Protein AF-0000000087668035 (afdb_homodimer)

pLDDT: mean 94.09, std 6.48, range [65.38, 98.88]

Radius of gyration: 18.72 Å; Cα contacts (8 Å, |Δi|>4): 438; chains: 2; bounding box: 42×54×42 Å

InterPro domains:
  IPR002716 PIN domain [PF01850] (3-127)
  IPR022907 VapC family [MF_00265] (3-134)
  IPR029060 PIN-like domain superfamily [SSF88723] (3-133)
  IPR044153 VapC3-like, PIN domain [cd09873] (4-133)
  IPR051619 Type II TA system ribonuclease PINc/VapC [PTHR35901] (1-133)

Foldseek 3Di:
DAEAEALQLLVLVLDPVRDDPQSVVVQVVQQPPNYEYEPCRLVVNLVVLVVCCVVVVDHPVSSVVSVVVVVSGRYDYDPCLVVCLVPQLVVLCVVLVHPSNLSSSLSVQVVVVAAYEDPDPSSCVSNVVVVHHYTD/DAEAEALQLLVLVLDPVRDDPQSVVVQVVQQPPNYEYEPCRLVVNLVVLVVCCVVVVDHPVSSVVSVVVVVSGRYDYDPCLVVCLVPQLVVLCVVLVHPSNLSSSLSVQVVVVAAYEDPDPSSCVSNVVVVHHYTD

Solvent-accessible surface area (backbone atoms only — not comparable to full-atom values): 14108 Å² total; per-residue (Å²): 128,50,32,23,53,38,53,61,45,60,47,21,72,63,34,84,88,53,56,42,73,61,53,50,51,50,52,53,47,25,68,72,58,22,29,37,29,44,45,56,42,41,38,51,46,38,32,54,45,50,50,36,35,76,72,64,76,43,50,73,69,52,45,53,52,40,51,51,58,58,66,69,46,52,66,44,68,37,84,53,45,43,81,31,18,76,47,66,18,36,52,47,5,63,77,57,72,43,53,32,72,59,18,41,52,50,47,49,13,57,73,71,70,27,34,36,31,39,68,47,65,68,59,48,53,41,30,53,75,73,70,32,52,68,40,102,131,47,34,24,52,41,53,61,45,60,49,21,71,62,34,83,90,53,54,43,72,62,53,49,51,50,51,53,47,25,68,72,60,23,29,37,29,44,44,56,43,42,38,50,47,36,35,53,45,49,49,35,34,77,70,64,77,42,49,73,70,52,45,53,53,41,51,50,56,57,66,69,46,53,64,45,70,36,84,53,45,42,80,31,18,75,46,64,19,36,52,46,7,64,77,56,74,45,53,32,70,60,19,40,50,51,47,50,13,57,75,71,69,29,34,34,30,38,67,48,67,70,59,48,53,41,30,54,74,73,69,31,53,69,40,106

Nearest PDB structures (foldseek):
  2fe1-assembly1_A-2  TM=8.148E-01  e=1.865E-08  Pyrobaculum aerophilum str. IM2
  5wz4-assembly1_B  TM=7.514E-01  e=2.240E-03  Mycobacterium tuberculosis H37Rv
  1y82-assembly2_D  TM=6.063E-01  e=8.205E-04  Pyrococcus furiosus
  1v96-assembly1_A  TM=5.923E-01  e=3.812E-03  Pyrococcus horikoshii
  6nkl-assembly1_A  TM=6.596E-01  e=1.878E-02  Haemophilus influenzae

Structure (mmCIF, N/CA/C/O backbone):
data_AF-0000000087668035-model_v1
#
loop_
_entity.id
_entity.type
_entity.pdbx_description
1 polymer 'Ribonuclease VapC'
#
loop_
_atom_site.group_PDB
_atom_site.id
_atom_site.type_symbol
_atom_site.label_atom_id
_atom_site.label_alt_id
_atom_site.label_comp_id
_atom_site.label_asym_id
_atom_site.label_entity_id
_atom_site.label_seq_id
_atom_site.pdbx_PDB_ins_code
_atom_site.Cartn_x
_atom_site.Cartn_y
_atom_site.Cartn_z
_atom_site.occupancy
_atom_site.B_iso_or_equiv
_atom_site.auth_seq_id
_atom_site.auth_comp_id
_atom_site.auth_asym_id
_atom_site.auth_atom_id
_atom_site.pdbx_PDB_model_num
ATOM 1 N N . MET A 1 1 ? 7.297 25.312 -3.799 1 65.38 1 MET A N 1
ATOM 2 C CA . MET A 1 1 ? 7.871 23.984 -4 1 65.38 1 MET A CA 1
ATOM 3 C C . MET A 1 1 ? 7 22.906 -3.357 1 65.38 1 MET A C 1
ATOM 5 O O . MET A 1 1 ? 6.336 23.156 -2.352 1 65.38 1 MET A O 1
ATOM 9 N N . SER A 1 2 ? 6.59 21.781 -4.074 1 89.81 2 SER A N 1
ATOM 10 C CA . SER A 1 2 ? 5.73 20.703 -3.59 1 89.81 2 SER A CA 1
ATOM 11 C C . SER A 1 2 ? 6.512 19.719 -2.729 1 89.81 2 SER A C 1
ATOM 13 O O . SER A 1 2 ? 7.742 19.688 -2.764 1 89.81 2 SER A O 1
ATOM 15 N N . VAL A 1 3 ? 5.949 19.266 -1.7 1 97.12 3 VAL A N 1
ATOM 16 C CA . VAL A 1 3 ? 6.508 18.312 -0.742 1 97.12 3 VAL A CA 1
ATOM 17 C C . VAL A 1 3 ? 5.844 16.953 -0.916 1 97.12 3 VAL A C 1
ATOM 19 O O . VAL A 1 3 ? 4.73 16.859 -1.436 1 97.12 3 VAL A O 1
ATOM 22 N N . VAL A 1 4 ? 6.613 15.93 -0.584 1 98.44 4 VAL A N 1
ATOM 23 C CA . VAL A 1 4 ? 5.988 14.633 -0.35 1 98.44 4 VAL A CA 1
ATOM 24 C C . VAL A 1 4 ? 5.625 14.492 1.127 1 98.44 4 VAL A C 1
ATOM 26 O O . VAL A 1 4 ? 6.445 14.773 2.004 1 98.44 4 VAL A O 1
ATOM 29 N N . ILE A 1 5 ? 4.422 14.156 1.421 1 97.25 5 ILE A N 1
ATOM 30 C CA . ILE A 1 5 ? 4.031 13.984 2.816 1 97.25 5 ILE A CA 1
ATOM 31 C C . ILE A 1 5 ? 3.74 12.508 3.094 1 97.25 5 ILE A C 1
ATOM 33 O O . ILE A 1 5 ? 3.164 11.812 2.252 1 97.25 5 ILE A O 1
ATOM 37 N N . ASP A 1 6 ? 4.16 12.031 4.188 1 97.38 6 ASP A N 1
ATOM 38 C CA . ASP A 1 6 ? 3.822 10.656 4.547 1 97.38 6 ASP A CA 1
ATOM 39 C C . ASP A 1 6 ? 2.619 10.609 5.484 1 97.38 6 ASP A C 1
ATOM 41 O O . ASP A 1 6 ? 2.092 11.656 5.875 1 97.38 6 ASP A O 1
ATOM 45 N N . ALA A 1 7 ? 2.172 9.438 5.809 1 95.12 7 ALA A N 1
ATOM 46 C CA . ALA A 1 7 ? 0.956 9.234 6.594 1 95.12 7 ALA A CA 1
ATOM 47 C C . ALA A 1 7 ? 1.11 9.797 8 1 95.12 7 ALA A C 1
ATOM 49 O O . ALA A 1 7 ? 0.146 10.297 8.586 1 95.12 7 ALA A O 1
ATOM 50 N N . SER A 1 8 ? 2.35 9.781 8.562 1 93.38 8 SER A N 1
ATOM 51 C CA . SER A 1 8 ? 2.566 10.219 9.938 1 93.38 8 SER A CA 1
ATOM 52 C C . SER A 1 8 ? 2.281 11.703 10.086 1 93.38 8 SER A C 1
ATOM 54 O O . SER A 1 8 ? 1.761 12.141 11.117 1 93.38 8 SER A O 1
ATOM 56 N N . VAL A 1 9 ? 2.613 12.469 9.062 1 93.44 9 VAL A N 1
ATOM 57 C CA . VAL A 1 9 ? 2.379 13.906 9.102 1 93.44 9 VAL A CA 1
ATOM 58 C C . VAL A 1 9 ? 0.888 14.195 8.938 1 93.44 9 VAL A C 1
ATOM 60 O O . VAL A 1 9 ? 0.317 14.992 9.68 1 93.44 9 VAL A O 1
ATOM 63 N N . ALA A 1 10 ? 0.231 13.586 7.98 1 92.25 10 ALA A N 1
ATOM 64 C CA . ALA A 1 10 ? -1.198 13.781 7.754 1 92.25 10 ALA A CA 1
ATOM 65 C C . ALA A 1 10 ? -2.008 13.383 8.984 1 92.25 10 ALA A C 1
ATOM 67 O O . ALA A 1 10 ? -2.959 14.07 9.359 1 92.25 10 ALA A O 1
ATOM 68 N N . LEU A 1 11 ? -1.634 12.305 9.633 1 90.5 11 LEU A N 1
ATOM 69 C CA . LEU A 1 11 ? -2.348 11.781 10.797 1 90.5 11 LEU A CA 1
ATOM 70 C C . LEU A 1 11 ? -2.152 12.68 12.008 1 90.5 11 LEU A C 1
ATOM 72 O O . LEU A 1 11 ? -3 12.719 12.898 1 90.5 11 LEU A O 1
ATOM 76 N N . ALA A 1 12 ? -1.033 13.352 12.078 1 86.81 12 ALA A N 1
ATOM 77 C CA . ALA A 1 12 ? -0.801 14.297 13.172 1 86.81 12 ALA A CA 1
ATOM 78 C C . ALA A 1 12 ? -1.848 15.406 13.164 1 86.81 12 ALA A C 1
ATOM 80 O O . ALA A 1 12 ? -2.207 15.93 14.227 1 86.81 12 ALA A O 1
ATOM 81 N N . TRP A 1 13 ? -2.334 15.742 12.008 1 80.75 13 TRP A N 1
ATOM 82 C CA . TRP A 1 13 ? -3.375 16.766 11.891 1 80.75 13 TRP A CA 1
ATOM 83 C C . TRP A 1 13 ? -4.723 16.219 12.359 1 80.75 13 TRP A C 1
ATOM 85 O O . TRP A 1 13 ? -5.625 16.984 12.695 1 80.75 13 TRP A O 1
ATOM 95 N N . CYS A 1 14 ? -4.855 14.875 12.32 1 75.88 14 CYS A N 1
ATOM 96 C CA . CYS A 1 14 ? -6.109 14.211 12.672 1 75.88 14 CYS A CA 1
ATOM 97 C C . CYS A 1 14 ? -6.223 14.023 14.18 1 75.88 14 CYS A C 1
ATOM 99 O O . CYS A 1 14 ? -7.32 13.828 14.703 1 75.88 14 CYS A O 1
ATOM 101 N N . PHE A 1 15 ? -5.094 14.109 14.852 1 73.5 15 PHE A N 1
ATOM 102 C CA . PHE A 1 15 ? -5.125 13.875 16.297 1 73.5 15 PHE A CA 1
ATOM 103 C C . PHE A 1 15 ? -4.688 15.117 17.047 1 73.5 15 PHE A C 1
ATOM 105 O O . PHE A 1 15 ? -3.605 15.656 16.812 1 73.5 15 PHE A O 1
ATOM 112 N N . ASP A 1 16 ? -5.562 15.664 17.781 1 65.94 16 ASP A N 1
ATOM 113 C CA . ASP A 1 16 ? -5.43 16.953 18.469 1 65.94 16 ASP A CA 1
ATOM 114 C C . ASP A 1 16 ? -4.098 17.047 19.203 1 65.94 16 ASP A C 1
ATOM 116 O O . ASP A 1 16 ? -3.467 18.109 19.219 1 65.94 16 ASP A O 1
ATOM 120 N N . ASP A 1 17 ? -3.68 16.031 19.703 1 71.56 17 ASP A N 1
ATOM 121 C CA . ASP A 1 17 ? -2.514 16.094 20.578 1 71.56 17 ASP A CA 1
ATOM 122 C C . ASP A 1 17 ? -1.224 15.867 19.797 1 71.56 17 ASP A C 1
ATOM 124 O O . ASP A 1 17 ? -0.129 15.922 20.359 1 71.56 17 ASP A O 1
ATOM 128 N N . GLU A 1 18 ? -1.431 15.828 18.484 1 74.12 18 GLU A N 1
ATOM 129 C CA . GLU A 1 18 ? -0.228 15.461 17.734 1 74.12 18 GLU A CA 1
ATOM 130 C C . GLU A 1 18 ? 0.198 16.562 16.781 1 74.12 18 GLU A C 1
ATOM 132 O O . GLU A 1 18 ? 1.308 16.547 16.25 1 74.12 18 GLU A O 1
ATOM 137 N N . ALA A 1 19 ? -0.633 17.641 16.672 1 76.56 19 ALA A N 1
ATOM 138 C CA . ALA A 1 19 ? -0.291 18.75 15.789 1 76.56 19 ALA A CA 1
ATOM 139 C C . ALA A 1 19 ? 0.748 19.672 16.438 1 76.56 19 ALA A C 1
ATOM 141 O O . ALA A 1 19 ? 0.706 19.922 17.641 1 76.56 19 ALA A O 1
ATOM 142 N N . THR A 1 20 ? 1.695 20 15.656 1 83.5 20 THR A N 1
ATOM 143 C CA . THR A 1 20 ? 2.732 20.953 16.047 1 83.5 20 THR A CA 1
ATOM 144 C C . THR A 1 20 ? 2.732 22.172 15.141 1 83.5 20 THR A C 1
ATOM 146 O O . THR A 1 20 ? 2.061 22.188 14.109 1 83.5 20 THR A O 1
ATOM 149 N N . GLU A 1 21 ? 3.48 23.094 15.602 1 86.56 21 GLU A N 1
ATOM 150 C CA . GLU A 1 21 ? 3.635 24.266 14.75 1 86.56 21 GLU A CA 1
ATOM 151 C C . GLU A 1 21 ? 4.234 23.906 13.398 1 86.56 21 GLU A C 1
ATOM 153 O O . GLU A 1 21 ? 3.838 24.453 12.367 1 86.56 21 GLU A O 1
ATOM 158 N N . GLU A 1 22 ? 5.098 23.016 13.438 1 87.38 22 GLU A N 1
ATOM 159 C CA . GLU A 1 22 ? 5.758 22.594 12.203 1 87.38 22 GLU A CA 1
ATOM 160 C C . GLU A 1 22 ? 4.777 21.891 11.266 1 87.38 22 GLU A C 1
ATOM 162 O O . GLU A 1 22 ? 4.742 22.188 10.07 1 87.38 22 GLU A O 1
ATOM 167 N N . THR A 1 23 ? 4.027 21 11.797 1 86.88 23 THR A N 1
ATOM 168 C CA . THR A 1 23 ? 3.059 20.297 10.961 1 86.88 23 THR A CA 1
ATOM 169 C C . THR A 1 23 ? 1.996 21.266 10.438 1 86.88 23 THR A C 1
ATOM 171 O O . THR A 1 23 ? 1.494 21.109 9.328 1 86.88 23 THR A O 1
ATOM 174 N N . ASP A 1 24 ? 1.69 22.266 11.242 1 86.75 24 ASP A N 1
ATOM 175 C CA . ASP A 1 24 ? 0.731 23.281 10.805 1 86.75 24 ASP A CA 1
ATOM 176 C C . ASP A 1 24 ? 1.277 24.094 9.633 1 86.75 24 ASP A C 1
ATOM 178 O O . ASP A 1 24 ? 0.542 24.406 8.695 1 86.75 24 ASP A O 1
ATOM 182 N N . GLU A 1 25 ? 2.486 24.375 9.734 1 89.62 25 GLU A N 1
ATOM 183 C CA . GLU A 1 25 ? 3.127 25.094 8.641 1 89.62 25 GLU A CA 1
ATOM 184 C C . GLU A 1 25 ? 3.111 24.281 7.352 1 89.62 25 GLU A C 1
ATOM 186 O O . GLU A 1 25 ? 2.896 24.828 6.266 1 89.62 25 GLU A O 1
ATOM 191 N N . ILE A 1 26 ? 3.344 23.031 7.488 1 90.88 26 ILE A N 1
ATOM 192 C CA . ILE A 1 26 ? 3.334 22.141 6.336 1 90.88 26 ILE A CA 1
ATOM 193 C C . ILE A 1 26 ? 1.941 22.125 5.707 1 90.88 26 ILE A C 1
ATOM 195 O O . ILE A 1 26 ? 1.805 22.188 4.484 1 90.88 26 ILE A O 1
ATOM 199 N N . ALA A 1 27 ? 0.959 22.109 6.562 1 89 27 ALA A N 1
ATOM 200 C CA . ALA A 1 27 ? -0.422 22.094 6.09 1 89 27 ALA A CA 1
ATOM 201 C C . ALA A 1 27 ? -0.735 23.359 5.277 1 89 27 ALA A C 1
ATOM 203 O O . ALA A 1 27 ? -1.395 23.281 4.238 1 89 27 ALA A O 1
ATOM 204 N N . LEU A 1 28 ? -0.228 24.422 5.762 1 89.69 28 LEU A N 1
ATOM 205 C CA . LEU A 1 28 ? -0.447 25.688 5.066 1 89.69 28 LEU A CA 1
ATOM 206 C C . LEU A 1 28 ? 0.261 25.688 3.717 1 89.69 28 LEU A C 1
ATOM 208 O O . LEU A 1 28 ? -0.287 26.188 2.729 1 89.69 28 LEU A O 1
ATOM 212 N N . GLU A 1 29 ? 1.39 25.188 3.699 1 92.38 29 GLU A N 1
ATOM 213 C CA . GLU A 1 29 ? 2.143 25.094 2.453 1 92.38 29 GLU A CA 1
ATOM 214 C C . GLU A 1 29 ? 1.437 24.203 1.438 1 92.38 29 GLU A C 1
ATOM 216 O O . GLU A 1 29 ? 1.369 24.531 0.252 1 92.38 29 GLU A O 1
ATOM 221 N N . ILE A 1 30 ? 0.971 23.125 1.902 1 93.06 30 ILE A N 1
ATOM 222 C CA . ILE A 1 30 ? 0.271 22.188 1.036 1 93.06 30 ILE A CA 1
ATOM 223 C C . ILE A 1 30 ? -0.982 22.844 0.463 1 93.06 30 ILE A C 1
ATOM 225 O O . ILE A 1 30 ? -1.308 22.656 -0.712 1 93.06 30 ILE A O 1
ATOM 229 N N . ALA A 1 31 ? -1.637 23.594 1.327 1 90.75 31 ALA A N 1
ATOM 230 C CA . ALA A 1 31 ? -2.854 24.281 0.891 1 90.75 31 ALA A CA 1
ATOM 231 C C . ALA A 1 31 ? -2.566 25.219 -0.273 1 90.75 31 ALA A C 1
ATOM 233 O O . ALA A 1 31 ? -3.404 25.391 -1.161 1 90.75 31 ALA A O 1
ATOM 234 N N . ARG A 1 32 ? -1.388 25.688 -0.298 1 91.94 32 ARG A N 1
ATOM 235 C CA . ARG A 1 32 ? -1.027 26.688 -1.296 1 91.94 32 ARG A CA 1
ATOM 236 C C . ARG A 1 32 ? -0.416 26.047 -2.531 1 91.94 32 ARG A C 1
ATOM 238 O O . ARG A 1 32 ? -0.717 26.438 -3.66 1 91.94 32 ARG A O 1
ATOM 245 N N . ALA A 1 33 ? 0.421 25.078 -2.322 1 94.81 33 ALA A N 1
ATOM 246 C CA . ALA A 1 33 ? 1.266 24.609 -3.42 1 94.81 33 ALA A CA 1
ATOM 247 C C . ALA A 1 33 ? 0.972 23.156 -3.758 1 94.81 33 ALA A C 1
ATOM 249 O O . ALA A 1 33 ? 1.455 22.625 -4.766 1 94.81 33 ALA A O 1
ATOM 250 N N . GLY A 1 34 ? 0.189 22.453 -2.951 1 95.81 34 GLY A N 1
ATOM 251 C CA . GLY A 1 34 ? -0.06 21.031 -3.141 1 95.81 34 GLY A CA 1
ATOM 252 C C . GLY A 1 34 ? 1.04 20.156 -2.576 1 95.81 34 GLY A C 1
ATOM 253 O O . GLY A 1 34 ? 2 20.656 -1.985 1 95.81 34 GLY A O 1
ATOM 254 N N . ALA A 1 35 ? 0.84 18.922 -2.627 1 97.5 35 ALA A N 1
ATOM 255 C CA . ALA A 1 35 ? 1.824 17.922 -2.199 1 97.5 35 ALA A CA 1
ATOM 256 C C . ALA A 1 35 ? 1.686 16.625 -2.998 1 97.5 35 ALA A C 1
ATOM 258 O O . ALA A 1 35 ? 0.675 16.422 -3.672 1 97.5 35 ALA A O 1
ATOM 259 N N . PHE A 1 36 ? 2.729 15.844 -2.963 1 98.12 36 PHE A N 1
ATOM 260 C CA . PHE A 1 36 ? 2.723 14.531 -3.6 1 98.12 36 PHE A CA 1
ATOM 261 C C . PHE A 1 36 ? 2.605 13.422 -2.559 1 98.12 36 PHE A C 1
ATOM 263 O O . PHE A 1 36 ? 3.137 13.547 -1.453 1 98.12 36 PHE A O 1
ATOM 270 N N . VAL A 1 37 ? 1.952 12.414 -2.924 1 98.06 37 VAL A N 1
ATOM 271 C CA . VAL A 1 37 ? 1.913 11.203 -2.113 1 98.06 37 VAL A CA 1
ATOM 272 C C . VAL A 1 37 ? 1.978 9.977 -3.02 1 98.06 37 VAL A C 1
ATOM 274 O O . VAL A 1 37 ? 1.462 9.992 -4.141 1 98.06 37 VAL A O 1
ATOM 277 N N . PRO A 1 38 ? 2.678 8.906 -2.584 1 97.81 38 PRO A N 1
ATOM 278 C CA . PRO A 1 38 ? 2.539 7.656 -3.328 1 97.81 38 PRO A CA 1
ATOM 279 C C . PRO A 1 38 ? 1.136 7.062 -3.227 1 97.81 38 PRO A C 1
ATOM 281 O O . PRO A 1 38 ? 0.325 7.52 -2.418 1 97.81 38 PRO A O 1
ATOM 284 N N . SER A 1 39 ? 0.873 6.07 -4.062 1 95.88 39 SER A N 1
ATOM 285 C CA . SER A 1 39 ? -0.469 5.512 -4.188 1 95.88 39 SER A CA 1
ATOM 286 C C . SER A 1 39 ? -0.881 4.777 -2.916 1 95.88 39 SER A C 1
ATOM 288 O O . SER A 1 39 ? -2.068 4.535 -2.688 1 95.88 39 SER A O 1
ATOM 290 N N . LEU A 1 40 ? 0.047 4.441 -2.08 1 97.31 40 LEU A N 1
ATOM 291 C CA . LEU A 1 40 ? -0.274 3.666 -0.888 1 97.31 40 LEU A CA 1
ATOM 292 C C . LEU A 1 40 ? -0.77 4.574 0.234 1 97.31 40 LEU A C 1
ATOM 294 O O . LEU A 1 40 ? -1.338 4.098 1.219 1 97.31 40 LEU A O 1
ATOM 298 N N . PHE A 1 41 ? -0.627 5.879 0.131 1 97.62 41 PHE A N 1
ATOM 299 C CA . PHE A 1 41 ? -0.867 6.863 1.181 1 97.62 41 PHE A CA 1
ATOM 300 C C . PHE A 1 41 ? -2.283 6.734 1.729 1 97.62 41 PHE A C 1
ATOM 302 O O . PHE A 1 41 ? -2.477 6.59 2.938 1 97.62 41 PHE A O 1
ATOM 309 N N . HIS A 1 42 ? -3.24 6.715 0.852 1 97.31 42 HIS A N 1
ATOM 310 C CA . HIS A 1 42 ? -4.629 6.734 1.292 1 97.31 42 HIS A CA 1
ATOM 311 C C . HIS A 1 42 ? -5.012 5.418 1.966 1 97.31 42 HIS A C 1
ATOM 313 O O . HIS A 1 42 ? -5.828 5.402 2.887 1 97.31 42 HIS A O 1
ATOM 319 N N . LEU A 1 43 ? -4.402 4.312 1.552 1 98.19 43 LEU A N 1
ATOM 320 C CA . LEU A 1 43 ? -4.605 3.047 2.248 1 98.19 43 LEU A CA 1
ATOM 321 C C . LEU A 1 43 ? -4.031 3.105 3.66 1 98.19 43 LEU A C 1
ATOM 323 O O . LEU A 1 43 ? -4.668 2.648 4.613 1 98.19 43 LEU A O 1
ATOM 327 N N . GLU A 1 44 ? -2.871 3.684 3.783 1 97.94 44 GLU A N 1
ATOM 328 C CA . GLU A 1 44 ? -2.205 3.785 5.078 1 97.94 44 GLU A CA 1
ATOM 329 C C . GLU A 1 44 ? -3.023 4.621 6.059 1 97.94 44 GLU A C 1
ATOM 331 O O . GLU A 1 44 ? -3.236 4.219 7.203 1 97.94 44 GLU A O 1
ATOM 336 N N . ILE A 1 45 ? -3.473 5.773 5.605 1 96.81 45 ILE A N 1
ATOM 337 C CA . ILE A 1 45 ? -4.254 6.668 6.449 1 96.81 45 ILE A CA 1
ATOM 338 C C . ILE A 1 45 ? -5.547 5.98 6.879 1 96.81 45 ILE A C 1
ATOM 340 O O . ILE A 1 45 ? -5.914 6.016 8.055 1 96.81 45 ILE A O 1
ATOM 344 N N . SER A 1 46 ? -6.195 5.332 5.918 1 97.81 46 SER A N 1
ATOM 345 C CA . SER A 1 46 ? -7.441 4.625 6.207 1 97.81 46 SER A CA 1
ATOM 346 C C . SER A 1 46 ? -7.223 3.504 7.215 1 97.81 46 SER A C 1
ATOM 348 O O . SER A 1 46 ? -8.023 3.326 8.141 1 97.81 46 SER A O 1
ATOM 350 N N . ASN A 1 47 ? -6.141 2.797 7.066 1 98.06 47 ASN A N 1
ATOM 351 C CA . ASN A 1 47 ? -5.871 1.665 7.949 1 98.06 47 ASN A CA 1
ATOM 352 C C . ASN A 1 47 ? -5.586 2.123 9.375 1 98.06 47 ASN A C 1
ATOM 354 O O . ASN A 1 47 ? -6.066 1.514 10.336 1 98.06 47 ASN A O 1
ATOM 358 N N . VAL A 1 48 ? -4.801 3.146 9.539 1 96.81 48 VAL A N 1
ATOM 359 C CA . VAL A 1 48 ? -4.453 3.654 10.867 1 96.81 48 VAL A CA 1
ATOM 360 C C . VAL A 1 48 ? -5.711 4.148 11.578 1 96.81 48 VAL A C 1
ATOM 362 O O . VAL A 1 48 ? -5.918 3.855 12.758 1 96.81 48 VAL A O 1
ATOM 365 N N . LEU A 1 49 ? -6.527 4.867 10.859 1 96.25 49 LEU A N 1
ATOM 366 C CA . LEU A 1 49 ? -7.746 5.402 11.453 1 96.25 49 LEU A CA 1
ATOM 367 C C . LEU A 1 49 ? -8.711 4.281 11.812 1 96.25 49 LEU A C 1
ATOM 369 O O . LEU A 1 49 ? -9.336 4.312 12.875 1 96.25 49 LEU A O 1
ATOM 373 N N . LEU A 1 50 ? -8.82 3.264 10.938 1 97.75 50 LEU A N 1
ATOM 374 C CA . LEU A 1 50 ? -9.68 2.119 11.227 1 97.75 50 LEU A CA 1
ATOM 375 C C . LEU A 1 50 ? -9.195 1.374 12.469 1 97.75 50 LEU A C 1
ATOM 377 O O . LEU A 1 50 ? -10 0.961 13.305 1 97.75 50 LEU A O 1
ATOM 381 N N . GLN A 1 51 ? -7.883 1.239 12.586 1 97 51 GLN A N 1
ATOM 382 C CA . GLN A 1 51 ? -7.324 0.563 13.75 1 97 51 GLN A CA 1
ATOM 383 C C . GLN A 1 51 ? -7.605 1.351 15.031 1 97 51 GLN A C 1
ATOM 385 O 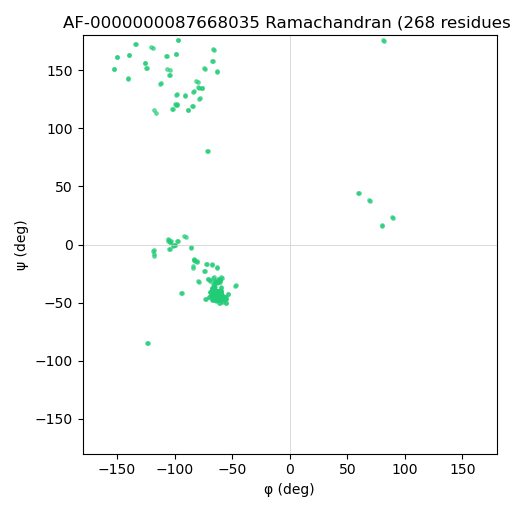O . GLN A 1 51 ? -7.887 0.764 16.078 1 97 51 GLN A O 1
ATOM 390 N N . ALA A 1 52 ? -7.453 2.623 14.961 1 94.31 52 ALA A N 1
ATOM 391 C CA . ALA A 1 52 ? -7.762 3.473 16.109 1 94.31 52 ALA A CA 1
ATOM 392 C C . ALA A 1 52 ? -9.219 3.322 16.516 1 94.31 52 ALA A C 1
ATOM 394 O O . ALA A 1 52 ? -9.531 3.275 17.719 1 94.31 52 ALA A O 1
ATOM 395 N N . GLU A 1 53 ? -10.078 3.242 15.508 1 96.38 53 GLU A N 1
ATOM 396 C CA . GLU A 1 53 ? -11.492 3.018 15.773 1 96.38 53 GLU A CA 1
ATOM 397 C C . GLU A 1 53 ? -11.719 1.675 16.453 1 96.38 53 GLU A C 1
ATOM 399 O O . GLU A 1 53 ? -12.438 1.596 17.469 1 96.38 53 GLU A O 1
ATOM 404 N N . ARG A 1 54 ? -11.086 0.612 16 1 97.19 54 ARG A N 1
ATOM 405 C CA . ARG A 1 54 ? -11.234 -0.735 16.531 1 97.19 54 ARG A CA 1
ATOM 406 C C . ARG A 1 54 ? -10.75 -0.803 17.984 1 97.19 54 ARG A C 1
ATOM 408 O O . ARG A 1 54 ? -11.289 -1.563 18.781 1 97.19 54 ARG A O 1
ATOM 415 N N . ARG A 1 55 ? -9.766 0.007 18.266 1 95.88 55 ARG A N 1
ATOM 416 C CA . ARG A 1 55 ? -9.188 0.016 19.594 1 95.88 55 ARG A CA 1
ATOM 417 C C . ARG A 1 55 ? -9.969 0.938 20.531 1 95.88 55 ARG A C 1
ATOM 419 O O . ARG A 1 55 ? -9.609 1.096 21.703 1 95.88 55 ARG A O 1
ATOM 426 N N . GLY A 1 56 ? -10.93 1.57 20.016 1 93.88 56 GLY A N 1
ATOM 427 C CA . GLY A 1 56 ? -11.789 2.426 20.812 1 93.88 56 GLY A CA 1
ATOM 428 C C . GLY A 1 56 ? -11.188 3.791 21.094 1 93.88 56 GLY A C 1
ATOM 429 O O . GLY A 1 56 ? -11.656 4.52 21.969 1 93.88 56 GLY A O 1
ATOM 430 N N . ARG A 1 57 ? -10.18 4.172 20.359 1 91.25 57 ARG A N 1
ATOM 431 C CA . ARG A 1 57 ? -9.516 5.457 20.562 1 91.25 57 ARG A CA 1
ATOM 432 C C . ARG A 1 57 ? -10.32 6.59 19.922 1 91.25 57 ARG A C 1
ATOM 434 O O . ARG A 1 57 ? -10.25 7.73 20.375 1 91.25 57 ARG A O 1
ATOM 441 N N . ILE A 1 58 ? -11.008 6.262 18.828 1 91.94 58 ILE A N 1
ATOM 442 C CA . ILE A 1 58 ? -11.852 7.23 18.141 1 91.94 58 ILE A CA 1
ATOM 443 C C . ILE A 1 58 ? -13.148 6.555 17.688 1 91.94 58 ILE A C 1
ATOM 445 O O . ILE A 1 58 ? -13.234 5.324 17.672 1 91.94 58 ILE A O 1
ATOM 449 N N . MET A 1 59 ? -14.07 7.391 17.391 1 93.88 59 MET A N 1
ATOM 450 C CA . MET A 1 59 ? -15.359 6.887 16.922 1 93.88 59 MET A CA 1
ATOM 451 C C . MET A 1 59 ? -15.438 6.945 15.398 1 93.88 59 MET A C 1
ATOM 453 O O . MET A 1 59 ? -14.648 7.633 14.75 1 93.88 59 MET A O 1
ATOM 457 N N . MET A 1 60 ? -16.438 6.191 14.867 1 92.62 60 MET A N 1
ATOM 458 C CA . MET A 1 60 ? -16.641 6.129 13.422 1 92.62 60 MET A CA 1
ATOM 459 C C . MET A 1 60 ? -16.781 7.527 12.828 1 92.62 60 MET A C 1
ATOM 461 O O . MET A 1 60 ? -16.25 7.809 11.758 1 92.62 60 MET A O 1
ATOM 465 N N . GLY A 1 61 ? -17.531 8.398 13.5 1 93.5 61 GLY A N 1
ATOM 466 C CA . GLY A 1 61 ? -17.703 9.766 13.047 1 93.5 61 GLY A CA 1
ATOM 467 C C . GLY A 1 61 ? -16.391 10.539 12.992 1 93.5 61 GLY A C 1
ATOM 468 O O . GLY A 1 61 ? -16.203 11.391 12.117 1 93.5 61 GLY A O 1
ATOM 469 N N . ASP A 1 62 ? -15.477 10.203 13.891 1 92 62 ASP A N 1
ATOM 470 C CA . ASP A 1 62 ? -14.156 10.82 13.906 1 92 62 ASP A CA 1
ATOM 471 C C . ASP A 1 62 ? -13.336 10.391 12.695 1 92 62 ASP A C 1
ATOM 473 O O . ASP A 1 62 ? -12.633 11.203 12.086 1 92 62 ASP A O 1
ATOM 477 N N . VAL A 1 63 ? -13.422 9.125 12.344 1 94.69 63 VAL A N 1
ATOM 478 C CA . VAL A 1 63 ? -12.719 8.609 11.172 1 94.69 63 VAL A CA 1
ATOM 479 C C . VAL A 1 63 ? -13.172 9.367 9.93 1 94.69 63 VAL A C 1
ATOM 481 O O . VAL A 1 63 ? -12.336 9.875 9.172 1 94.69 63 VAL A O 1
ATOM 484 N N . THR A 1 64 ? -14.461 9.5 9.75 1 93.69 64 THR A N 1
ATOM 485 C CA . THR A 1 64 ? -15.039 10.18 8.594 1 93.69 64 THR A CA 1
ATOM 486 C C . THR A 1 64 ? -14.578 11.633 8.531 1 93.69 64 THR A C 1
ATOM 488 O O . THR A 1 64 ? -14.156 12.117 7.477 1 93.69 64 THR A O 1
ATOM 491 N N . ARG A 1 65 ? -14.656 12.305 9.633 1 91.94 65 ARG A N 1
ATOM 492 C CA . ARG A 1 65 ? -14.273 13.711 9.703 1 91.94 65 ARG A CA 1
ATOM 493 C C . ARG A 1 65 ? -12.797 13.898 9.367 1 91.94 65 ARG A C 1
ATOM 495 O O . ARG A 1 65 ? -12.438 14.805 8.617 1 91.94 65 ARG A O 1
ATOM 502 N N . ARG A 1 66 ? -11.992 13.07 9.859 1 92.06 66 ARG A N 1
ATOM 503 C CA . ARG A 1 66 ? -10.555 13.18 9.648 1 92.06 66 ARG A CA 1
ATOM 504 C C . ARG A 1 66 ? -10.195 12.898 8.188 1 92.06 66 ARG A C 1
ATOM 506 O O . ARG A 1 66 ? -9.352 13.594 7.609 1 92.06 66 ARG A O 1
ATOM 513 N N . LEU A 1 67 ? -10.836 11.922 7.641 1 94.31 67 LEU A N 1
ATOM 514 C CA . LEU A 1 67 ? -10.609 11.617 6.234 1 94.31 67 LEU A CA 1
ATOM 515 C C . LEU A 1 67 ? -11.102 12.75 5.34 1 94.31 67 LEU A C 1
ATOM 517 O O . LEU A 1 67 ? -10.5 13.031 4.301 1 94.31 67 LEU A O 1
ATOM 521 N N . GLU A 1 68 ? -12.141 13.383 5.746 1 91.94 68 GLU A N 1
ATOM 522 C CA . GLU A 1 68 ? -12.641 14.531 5.004 1 91.94 68 GLU A CA 1
ATOM 523 C C . GLU A 1 68 ? -11.633 15.68 5.023 1 91.94 68 GLU A C 1
ATOM 525 O O . GLU A 1 68 ? -11.453 16.375 4.02 1 91.94 68 GLU A O 1
ATOM 530 N N . LEU A 1 69 ? -11 15.914 6.137 1 87.75 69 LEU A N 1
ATOM 531 C CA . LEU A 1 69 ? -9.984 16.953 6.254 1 87.75 69 LEU A CA 1
ATOM 532 C C . LEU A 1 69 ? -8.797 16.672 5.348 1 87.75 69 LEU A C 1
ATOM 534 O O . LEU A 1 69 ? -8.32 17.547 4.637 1 87.75 69 LEU A O 1
ATOM 538 N N . ILE A 1 70 ? -8.391 15.453 5.359 1 90.38 70 ILE A N 1
ATOM 539 C CA . ILE A 1 70 ? -7.273 15.047 4.512 1 90.38 70 ILE A CA 1
ATOM 540 C C . ILE A 1 70 ? -7.676 15.156 3.043 1 90.38 70 ILE A C 1
ATOM 542 O O . ILE A 1 70 ? -6.871 15.562 2.201 1 90.38 70 ILE A O 1
ATOM 546 N N . GLY A 1 71 ? -8.883 14.805 2.717 1 90.25 71 GLY A N 1
ATOM 547 C CA . GLY A 1 71 ? -9.414 14.859 1.362 1 90.25 71 GLY A CA 1
ATOM 548 C C . GLY A 1 71 ? -9.477 16.266 0.805 1 90.25 71 GLY A C 1
ATOM 549 O O . GLY A 1 71 ? -9.562 16.453 -0.41 1 90.25 71 GLY A O 1
ATOM 550 N N . LYS A 1 72 ? -9.453 17.266 1.662 1 89.06 72 LYS A N 1
ATOM 551 C CA . LYS A 1 72 ? -9.508 18.672 1.233 1 89.06 72 LYS A CA 1
ATOM 552 C C . LYS A 1 72 ? -8.133 19.172 0.819 1 89.06 72 LYS A C 1
ATOM 554 O O . LYS A 1 72 ? -8.016 20.234 0.191 1 89.06 72 LYS A O 1
ATOM 559 N N . LEU A 1 73 ? -7.129 18.438 1.164 1 90.5 73 LEU A N 1
ATOM 560 C CA . LEU A 1 73 ? -5.777 18.828 0.775 1 90.5 73 LEU A CA 1
ATOM 561 C C . LEU A 1 73 ? -5.527 18.516 -0.697 1 90.5 73 LEU A C 1
ATOM 563 O O . LEU A 1 73 ? -5.957 17.484 -1.202 1 90.5 73 LEU A O 1
ATOM 567 N N . PRO A 1 74 ? -4.938 19.484 -1.396 1 94.81 74 PRO A N 1
ATOM 568 C CA . PRO A 1 74 ? -4.582 19.219 -2.795 1 94.81 74 PRO A CA 1
ATOM 569 C C . PRO A 1 74 ? -3.412 18.25 -2.941 1 94.81 74 PRO A C 1
ATOM 571 O O . PRO A 1 74 ? -2.283 18.672 -3.199 1 94.81 74 PRO A O 1
ATOM 574 N N . LEU A 1 75 ? -3.697 17.016 -2.816 1 95.94 75 LEU A N 1
ATOM 575 C CA . LEU A 1 75 ? -2.689 15.961 -2.92 1 95.94 75 LEU A CA 1
ATOM 576 C C . LEU A 1 75 ? -2.688 15.344 -4.312 1 95.94 75 LEU A C 1
ATOM 578 O O . LEU A 1 75 ? -3.748 15.039 -4.863 1 95.94 75 LEU A O 1
ATOM 582 N N . GLU A 1 76 ? -1.568 15.273 -4.871 1 96.56 76 GLU A N 1
ATOM 583 C CA . GLU A 1 76 ? -1.387 14.555 -6.125 1 96.56 76 GLU A CA 1
ATOM 584 C C . GLU A 1 76 ? -0.832 13.156 -5.879 1 96.56 76 GLU A C 1
ATOM 586 O O . GLU A 1 76 ? 0.267 13 -5.34 1 96.56 76 GLU A O 1
ATOM 591 N N . VAL A 1 77 ? -1.54 12.133 -6.285 1 96.75 77 VAL A N 1
ATOM 592 C CA . VAL A 1 77 ? -1.143 10.742 -6.094 1 96.75 77 VAL A CA 1
ATOM 593 C C . VAL A 1 77 ? -0.187 10.32 -7.207 1 96.75 77 VAL A C 1
ATOM 595 O O . VAL A 1 77 ? -0.454 10.562 -8.391 1 96.75 77 VAL A O 1
ATOM 598 N N . ASP A 1 78 ? 0.898 9.711 -6.793 1 96.69 78 ASP A N 1
ATOM 599 C CA . ASP A 1 78 ? 1.874 9.195 -7.75 1 96.69 78 ASP A CA 1
ATOM 600 C C . ASP A 1 78 ? 1.398 7.883 -8.367 1 96.69 78 ASP A C 1
ATOM 602 O O . ASP A 1 78 ? 1.24 6.883 -7.668 1 96.69 78 ASP A O 1
ATOM 606 N N . HIS A 1 79 ? 1.36 7.805 -9.688 1 93.69 79 HIS A N 1
ATOM 607 C CA . HIS A 1 79 ? 0.841 6.625 -10.375 1 93.69 79 HIS A CA 1
ATOM 608 C C . HIS A 1 79 ? 1.971 5.699 -10.805 1 93.69 79 HIS A C 1
ATOM 610 O O . HIS A 1 79 ? 1.721 4.629 -11.367 1 93.69 79 HIS A O 1
ATOM 616 N N . GLN A 1 80 ? 3.137 6.082 -10.438 1 96.12 80 GLN A N 1
ATOM 617 C CA . GLN A 1 80 ? 4.273 5.254 -10.82 1 96.12 80 GLN A CA 1
ATOM 618 C C . GLN A 1 80 ? 4.723 4.367 -9.664 1 96.12 80 GLN A C 1
ATOM 620 O O . GLN A 1 80 ? 5.645 3.559 -9.812 1 96.12 80 GLN A O 1
ATOM 625 N N . THR A 1 81 ? 4.078 4.453 -8.508 1 96.62 81 THR A N 1
ATOM 626 C CA . THR A 1 81 ? 4.484 3.705 -7.32 1 96.62 81 THR A CA 1
ATOM 627 C C . THR A 1 81 ? 4.52 2.207 -7.609 1 96.62 81 THR A C 1
ATOM 629 O O . THR A 1 81 ? 5.508 1.535 -7.316 1 96.62 81 THR A O 1
ATOM 632 N N . ALA A 1 82 ? 3.48 1.714 -8.273 1 95.25 82 ALA A N 1
ATOM 633 C CA . ALA A 1 82 ? 3.385 0.282 -8.539 1 95.25 82 ALA A CA 1
ATOM 634 C C . ALA A 1 82 ? 4.5 -0.177 -9.477 1 95.25 82 ALA A C 1
ATOM 636 O O . ALA A 1 82 ? 5.156 -1.188 -9.219 1 95.25 82 ALA A O 1
ATOM 637 N N . SER A 1 83 ? 4.738 0.636 -10.539 1 94.75 83 SER A N 1
ATOM 638 C CA . SER A 1 83 ? 5.711 0.233 -11.547 1 94.75 83 SER A CA 1
ATOM 639 C C . SER A 1 83 ? 7.137 0.334 -11.016 1 94.75 83 SER A C 1
ATOM 641 O O . SER A 1 83 ? 8.039 -0.34 -11.516 1 94.75 83 SER A O 1
ATOM 643 N N . ARG A 1 84 ? 7.34 1.048 -9.938 1 97.62 84 ARG A N 1
ATOM 644 C CA . ARG A 1 84 ? 8.68 1.263 -9.406 1 97.62 84 ARG A CA 1
ATOM 645 C C . ARG A 1 84 ? 8.914 0.415 -8.164 1 97.62 84 ARG A C 1
ATOM 647 O O . ARG A 1 84 ? 10.031 0.374 -7.633 1 97.62 84 ARG A O 1
ATOM 654 N N . ALA A 1 85 ? 7.934 -0.291 -7.695 1 98.12 85 ALA A N 1
ATOM 655 C CA . ALA A 1 85 ? 7.938 -1.02 -6.43 1 98.12 85 ALA A CA 1
ATOM 656 C C . ALA A 1 85 ? 9 -2.117 -6.434 1 98.12 85 ALA A C 1
ATOM 658 O O . ALA A 1 85 ? 9.641 -2.369 -5.41 1 98.12 85 ALA A O 1
ATOM 659 N N . THR A 1 86 ? 9.266 -2.711 -7.605 1 97.19 86 THR A N 1
ATOM 660 C CA . THR A 1 86 ? 10.109 -3.896 -7.652 1 97.19 86 THR A CA 1
ATOM 661 C C . THR A 1 86 ? 11.523 -3.533 -8.109 1 97.19 86 THR A C 1
ATOM 663 O O . THR A 1 86 ? 12.375 -4.41 -8.273 1 97.19 86 THR A O 1
ATOM 666 N N . THR A 1 87 ? 11.789 -2.244 -8.422 1 97 87 THR A N 1
ATOM 667 C CA . THR A 1 87 ? 13.094 -1.804 -8.898 1 97 87 THR A CA 1
ATOM 668 C C . THR A 1 87 ? 13.664 -0.71 -8 1 97 87 THR A C 1
ATOM 670 O O . THR A 1 87 ? 14.266 -1.001 -6.969 1 97 87 THR A O 1
ATOM 673 N N . GLU A 1 88 ? 13.273 0.574 -8.25 1 98.5 88 GLU A N 1
ATOM 674 C CA . GLU A 1 88 ? 13.875 1.703 -7.543 1 98.5 88 GLU A CA 1
ATOM 675 C C . GLU A 1 88 ? 13.492 1.688 -6.066 1 98.5 88 GLU A C 1
ATOM 677 O O . GLU A 1 88 ? 14.344 1.921 -5.199 1 98.5 88 GLU A O 1
ATOM 682 N N . ILE A 1 89 ? 12.273 1.402 -5.805 1 98.81 89 ILE A N 1
ATOM 683 C CA . ILE A 1 89 ? 11.797 1.438 -4.426 1 98.81 89 ILE A CA 1
ATOM 684 C C . ILE A 1 89 ? 12.406 0.284 -3.637 1 98.81 89 ILE A C 1
ATOM 686 O O . ILE A 1 89 ? 12.875 0.472 -2.512 1 98.81 89 ILE A O 1
ATOM 690 N N . LEU A 1 90 ? 12.406 -0.875 -4.219 1 98.69 90 LEU A N 1
ATOM 691 C CA . LEU A 1 90 ? 13.023 -2.031 -3.578 1 98.69 90 LEU A CA 1
ATOM 692 C C . LEU A 1 90 ? 14.508 -1.783 -3.324 1 98.69 90 LEU A C 1
ATOM 694 O O . LEU A 1 90 ? 15.023 -2.092 -2.246 1 98.69 90 LEU A O 1
ATOM 698 N N . ALA A 1 91 ? 15.227 -1.253 -4.289 1 98.5 91 ALA A N 1
ATOM 699 C CA . ALA A 1 91 ? 16.656 -0.957 -4.145 1 98.5 91 ALA A CA 1
ATOM 700 C C . ALA A 1 91 ? 16.891 0.028 -3.006 1 98.5 91 ALA A C 1
ATOM 702 O O . ALA A 1 91 ? 17.812 -0.15 -2.211 1 98.5 91 ALA A O 1
ATOM 703 N N . LEU A 1 92 ? 16.078 1.012 -2.955 1 98.81 92 LEU A N 1
ATOM 704 C CA . LEU A 1 92 ? 16.203 2.02 -1.907 1 98.81 92 LEU A CA 1
ATOM 705 C C . LEU A 1 92 ? 15.883 1.422 -0.54 1 98.81 92 LEU A C 1
ATOM 707 O O . LEU A 1 92 ? 16.578 1.703 0.44 1 98.81 92 LEU A O 1
ATOM 711 N N . ALA A 1 93 ? 14.82 0.647 -0.462 1 98.81 93 ALA A N 1
ATOM 712 C CA . ALA A 1 93 ? 14.469 -0.033 0.783 1 98.81 93 ALA A CA 1
ATOM 713 C C . ALA A 1 93 ? 15.633 -0.886 1.285 1 98.81 93 ALA A C 1
ATOM 715 O O . ALA A 1 93 ? 15.953 -0.872 2.477 1 98.81 93 ALA A O 1
ATOM 716 N N . ARG A 1 94 ? 16.219 -1.643 0.397 1 98.31 94 ARG A N 1
ATOM 717 C CA . ARG A 1 94 ? 17.344 -2.504 0.721 1 98.31 94 ARG A CA 1
ATOM 718 C C . ARG A 1 94 ? 18.531 -1.688 1.228 1 98.31 94 ARG A C 1
ATOM 720 O O . ARG A 1 94 ? 19.062 -1.965 2.301 1 98.31 94 ARG A O 1
ATOM 727 N N . ALA A 1 95 ? 18.922 -0.662 0.517 1 98.38 95 ALA A N 1
ATOM 728 C CA . ALA 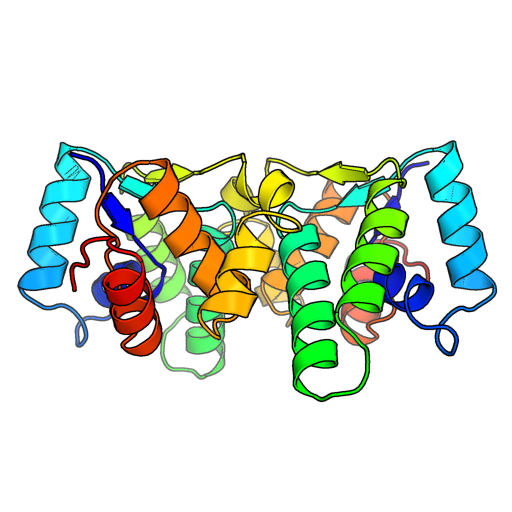A 1 95 ? 20.109 0.138 0.798 1 98.38 95 ALA A CA 1
ATOM 729 C C . ALA A 1 95 ? 19.969 0.886 2.121 1 98.38 95 ALA A C 1
ATOM 731 O O . ALA A 1 95 ? 20.922 1.006 2.881 1 98.38 95 ALA A O 1
ATOM 732 N N . GLU A 1 96 ? 18.766 1.334 2.402 1 98.69 96 GLU A N 1
ATOM 733 C CA . GLU A 1 96 ? 18.578 2.217 3.549 1 98.69 96 GLU A CA 1
ATOM 734 C C . GLU A 1 96 ? 17.938 1.47 4.719 1 98.69 96 GLU A C 1
ATOM 736 O O . GLU A 1 96 ? 17.562 2.082 5.719 1 98.69 96 GLU A O 1
ATOM 741 N N . LYS A 1 97 ? 17.734 0.217 4.586 1 98 97 LYS A N 1
ATOM 742 C CA . LYS A 1 97 ? 17.172 -0.631 5.637 1 98 97 LYS A CA 1
ATOM 743 C C . LYS A 1 97 ? 15.789 -0.151 6.055 1 98 97 LYS A C 1
ATOM 745 O O . LYS A 1 97 ? 15.508 -0.015 7.25 1 98 97 LYS A O 1
ATOM 750 N N . LEU A 1 98 ? 15.031 0.152 5.047 1 98.69 98 LEU A N 1
ATOM 751 C CA . LEU A 1 98 ? 13.641 0.555 5.23 1 98.69 98 LEU A CA 1
ATOM 752 C C . LEU A 1 98 ? 12.688 -0.555 4.793 1 98.69 98 LEU A C 1
ATOM 754 O O . LEU A 1 98 ? 13.102 -1.498 4.113 1 98.69 98 LEU A O 1
ATOM 758 N N . THR A 1 99 ? 11.414 -0.479 5.242 1 98.44 99 THR A N 1
ATOM 759 C CA . THR A 1 99 ? 10.383 -1.237 4.539 1 98.44 99 THR A CA 1
ATOM 760 C C . THR A 1 99 ? 10.164 -0.683 3.135 1 98.44 99 THR A C 1
ATOM 762 O O . THR A 1 99 ? 10.508 0.468 2.855 1 98.44 99 THR A O 1
ATOM 765 N N . VAL A 1 100 ? 9.641 -1.484 2.283 1 98.62 100 VAL A N 1
ATOM 766 C CA . VAL A 1 100 ? 9.32 -1.043 0.929 1 98.62 100 VAL A CA 1
ATOM 767 C C . VAL A 1 100 ? 8.289 0.078 0.98 1 98.62 100 VAL A C 1
ATOM 769 O O . VAL A 1 100 ? 8.328 1.008 0.171 1 98.62 100 VAL A O 1
ATOM 772 N N . TYR A 1 101 ? 7.418 0.105 1.98 1 98.5 101 TYR A N 1
ATOM 773 C CA . TYR A 1 101 ? 6.387 1.122 2.166 1 98.5 101 TYR A CA 1
ATOM 774 C C . TYR A 1 101 ? 7.012 2.475 2.486 1 98.5 101 TYR A C 1
ATOM 776 O O . TYR A 1 101 ? 6.684 3.482 1.855 1 98.5 101 TYR A O 1
ATOM 784 N N . ASP A 1 102 ? 7.941 2.445 3.414 1 98.62 102 ASP A N 1
ATOM 785 C CA . ASP A 1 102 ? 8.641 3.68 3.758 1 98.62 102 ASP A CA 1
ATOM 786 C C . ASP A 1 102 ? 9.492 4.176 2.588 1 98.62 102 ASP A C 1
ATOM 788 O O . ASP A 1 102 ? 9.539 5.375 2.316 1 98.62 102 ASP A O 1
ATOM 792 N N . ALA A 1 103 ? 10.086 3.258 1.901 1 98.88 103 ALA A N 1
ATOM 793 C CA . ALA A 1 103 ? 10.953 3.596 0.773 1 98.88 103 ALA A CA 1
ATOM 794 C C . ALA A 1 103 ? 10.148 4.219 -0.365 1 98.88 103 ALA A C 1
ATOM 796 O O . ALA A 1 103 ? 10.68 5.016 -1.145 1 98.88 103 ALA A O 1
ATOM 797 N N . ALA A 1 104 ? 8.883 3.883 -0.499 1 98.88 104 ALA A N 1
ATOM 798 C CA . ALA A 1 104 ? 8.031 4.473 -1.529 1 98.88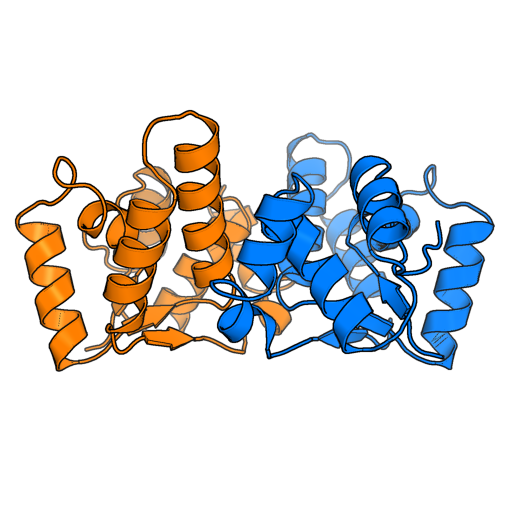 104 ALA A CA 1
ATOM 799 C C . ALA A 1 104 ? 7.949 5.988 -1.372 1 98.88 104 ALA A C 1
ATOM 801 O O . ALA A 1 104 ? 7.992 6.723 -2.361 1 98.88 104 ALA A O 1
ATOM 802 N N . TYR A 1 105 ? 7.824 6.453 -0.156 1 98.88 105 TYR A N 1
ATOM 803 C CA . TYR A 1 105 ? 7.789 7.891 0.099 1 98.88 105 TYR A CA 1
ATOM 804 C C . TYR A 1 105 ? 9.125 8.539 -0.248 1 98.88 105 TYR A C 1
ATOM 806 O O . TYR A 1 105 ? 9.164 9.594 -0.888 1 98.88 105 TYR A O 1
ATOM 814 N N . LEU A 1 106 ? 10.133 7.926 0.174 1 98.88 106 LEU A N 1
ATOM 815 C CA . LEU A 1 106 ? 11.477 8.453 -0.03 1 98.88 106 LEU A CA 1
ATOM 816 C C . LEU A 1 106 ? 11.82 8.5 -1.515 1 98.88 106 LEU A C 1
ATOM 818 O O . LEU A 1 106 ? 12.367 9.492 -2.002 1 98.88 106 LEU A O 1
ATOM 822 N N . GLU A 1 107 ? 11.57 7.414 -2.195 1 98.88 107 GLU A N 1
ATOM 823 C CA . GLU A 1 107 ? 11.82 7.359 -3.631 1 98.88 107 GLU A CA 1
ATOM 824 C C . GLU A 1 107 ? 11.078 8.477 -4.363 1 98.88 107 GLU A C 1
ATOM 826 O O . GLU A 1 107 ? 11.641 9.117 -5.254 1 98.88 107 GLU A O 1
ATOM 831 N N . LEU A 1 108 ? 9.828 8.695 -4.043 1 98.75 108 LEU A N 1
ATOM 832 C CA . LEU A 1 108 ? 9.023 9.734 -4.672 1 98.75 108 LEU A CA 1
ATOM 833 C C . LEU A 1 108 ? 9.633 11.117 -4.43 1 98.75 108 LEU A C 1
ATOM 835 O O . LEU A 1 108 ? 9.719 11.93 -5.352 1 98.75 108 LEU A O 1
ATOM 839 N N . ALA A 1 109 ? 10.016 11.375 -3.193 1 98.75 109 ALA A N 1
ATOM 840 C CA . ALA A 1 109 ? 10.625 12.656 -2.867 1 98.75 109 ALA A CA 1
ATOM 841 C C . ALA A 1 109 ? 11.906 12.875 -3.672 1 98.75 109 ALA A C 1
ATOM 843 O O . ALA A 1 109 ? 12.117 13.953 -4.23 1 98.75 109 ALA A O 1
ATOM 844 N N . ALA A 1 110 ? 12.711 11.852 -3.725 1 98.69 110 ALA A N 1
ATOM 845 C CA . ALA A 1 110 ? 13.953 11.93 -4.488 1 98.69 110 ALA A CA 1
ATOM 846 C C . ALA A 1 110 ? 13.672 12.18 -5.969 1 98.69 110 ALA A C 1
ATOM 848 O O . ALA A 1 110 ? 14.297 13.047 -6.586 1 98.69 110 ALA A O 1
ATOM 849 N N . ARG A 1 111 ? 12.781 11.438 -6.5 1 98.19 111 ARG A N 1
ATOM 850 C CA . ARG A 1 111 ? 12.445 11.523 -7.918 1 98.19 111 ARG A CA 1
ATOM 851 C C . ARG A 1 111 ? 11.859 12.891 -8.258 1 98.19 111 ARG A C 1
ATOM 853 O O . ARG A 1 111 ? 12.156 13.453 -9.32 1 98.19 111 ARG A O 1
ATOM 860 N N . LYS A 1 112 ? 11 13.438 -7.375 1 97.69 112 LYS A N 1
ATOM 861 C CA . LYS A 1 112 ? 10.352 14.727 -7.598 1 97.69 112 LYS A CA 1
ATOM 862 C C . LYS A 1 112 ? 11.297 15.883 -7.254 1 97.69 112 LYS A C 1
ATOM 864 O O . LYS A 1 112 ? 11.016 17.031 -7.586 1 97.69 112 LYS A O 1
ATOM 869 N N . GLY A 1 113 ? 12.391 15.57 -6.559 1 97.25 113 GLY A N 1
ATOM 870 C CA . GLY A 1 113 ? 13.328 16.609 -6.16 1 97.25 113 GLY A CA 1
ATOM 871 C C . GLY A 1 113 ? 12.773 17.547 -5.102 1 97.25 113 GLY A C 1
ATOM 872 O O . GLY A 1 113 ? 13 18.75 -5.152 1 97.25 113 GLY A O 1
ATOM 873 N N . CYS A 1 114 ? 12.008 17 -4.137 1 97.12 114 CYS A N 1
ATOM 874 C CA . CYS A 1 114 ? 11.414 17.828 -3.1 1 97.12 114 CYS A CA 1
ATOM 875 C C . CYS A 1 114 ? 11.602 17.203 -1.723 1 97.12 114 CYS A C 1
ATOM 877 O O . CYS A 1 114 ? 12.156 16.125 -1.603 1 97.12 114 CYS A O 1
ATOM 879 N N . ALA A 1 115 ? 11.234 17.953 -0.696 1 97.69 115 ALA A N 1
ATOM 880 C CA . ALA A 1 115 ? 11.414 17.5 0.682 1 97.69 115 ALA A CA 1
ATOM 881 C C . ALA A 1 115 ? 10.391 16.422 1.039 1 97.69 115 ALA A C 1
ATOM 883 O O . ALA A 1 115 ? 9.32 16.344 0.425 1 97.69 115 ALA A O 1
ATOM 884 N N . LEU A 1 116 ? 10.789 15.594 1.948 1 98.44 116 LEU A N 1
ATOM 885 C CA . LEU A 1 116 ? 9.898 14.602 2.549 1 98.44 116 LEU A CA 1
ATOM 886 C C . LEU A 1 116 ? 9.438 15.055 3.932 1 98.44 116 LEU A C 1
ATOM 888 O O . LEU A 1 116 ? 10.266 15.273 4.824 1 98.44 116 LEU A O 1
ATOM 892 N N . ALA A 1 117 ? 8.148 15.266 4.059 1 97.38 117 ALA A N 1
ATOM 893 C CA . ALA A 1 117 ? 7.578 15.547 5.371 1 97.38 117 ALA A CA 1
ATOM 894 C C . ALA A 1 117 ? 7.191 14.25 6.09 1 97.38 117 ALA A C 1
ATOM 896 O O . ALA A 1 117 ? 6.328 13.508 5.617 1 97.38 117 ALA A O 1
ATOM 897 N N . THR A 1 118 ? 7.867 14.016 7.172 1 97.06 118 THR A N 1
ATOM 898 C CA . THR A 1 118 ? 7.66 12.789 7.938 1 97.06 118 THR A CA 1
ATOM 899 C C . THR A 1 118 ? 7.996 13.008 9.406 1 97.06 118 THR A C 1
ATOM 901 O O . THR A 1 118 ? 8.852 13.828 9.742 1 97.06 118 THR A O 1
ATOM 904 N N . LYS A 1 119 ? 7.301 12.227 10.25 1 94.81 119 LYS A N 1
ATOM 905 C CA . LYS A 1 119 ? 7.609 12.219 11.672 1 94.81 119 LYS A CA 1
ATOM 906 C C . LYS A 1 119 ? 8.383 10.961 12.062 1 94.81 119 LYS A C 1
ATOM 908 O O . LYS A 1 119 ? 8.688 10.75 13.234 1 94.81 119 LYS A O 1
ATOM 913 N N . ASP A 1 120 ? 8.672 10.148 11.109 1 95.75 120 ASP A N 1
ATOM 914 C CA . ASP A 1 120 ? 9.391 8.898 11.344 1 95.75 120 ASP A CA 1
ATOM 915 C C . ASP A 1 120 ? 10.898 9.133 11.375 1 95.75 120 ASP A C 1
ATOM 917 O O . ASP A 1 120 ? 11.5 9.445 10.344 1 95.75 120 ASP A O 1
ATOM 921 N N . ARG A 1 121 ? 11.5 8.812 12.508 1 96.31 121 ARG A N 1
ATOM 922 C CA . ARG A 1 121 ? 12.914 9.086 12.719 1 96.31 121 ARG A CA 1
ATOM 923 C C . ARG A 1 121 ? 13.773 8.219 11.805 1 96.31 121 ARG A C 1
ATOM 925 O O . ARG A 1 121 ? 14.812 8.672 11.312 1 96.31 121 ARG A O 1
ATOM 932 N N . GLN A 1 122 ? 13.383 7.023 11.586 1 97.56 122 GLN A N 1
ATOM 933 C CA . GLN A 1 122 ? 14.148 6.148 10.695 1 97.56 122 GLN A CA 1
ATOM 934 C C . GLN A 1 122 ? 14.078 6.637 9.25 1 97.56 122 GLN A C 1
ATOM 936 O O . GLN A 1 122 ? 15.078 6.602 8.531 1 97.56 122 GLN A O 1
ATOM 941 N N . LEU A 1 123 ? 12.945 7.062 8.852 1 98.25 123 LEU A N 1
ATOM 942 C CA . LEU A 1 123 ? 12.766 7.59 7.504 1 98.25 123 LEU A CA 1
ATOM 943 C C . LEU A 1 123 ? 13.523 8.898 7.328 1 98.25 123 LEU A C 1
ATOM 945 O O . LEU A 1 123 ? 14.117 9.148 6.27 1 98.25 123 LEU A O 1
ATOM 949 N N . THR A 1 124 ? 13.531 9.734 8.352 1 98.12 124 THR A N 1
ATOM 950 C CA . THR A 1 124 ? 14.305 10.977 8.336 1 98.12 124 THR A CA 1
ATOM 951 C C . THR A 1 124 ? 15.789 10.695 8.156 1 98.12 124 THR A C 1
ATOM 953 O O . THR A 1 124 ? 16.453 11.336 7.344 1 98.12 124 THR A O 1
ATOM 956 N N . ALA A 1 125 ? 16.281 9.75 8.898 1 98.44 125 ALA A N 1
ATOM 957 C CA . ALA A 1 125 ? 17.703 9.391 8.82 1 98.44 125 ALA A CA 1
ATOM 958 C C . ALA A 1 125 ? 18.062 8.883 7.43 1 98.44 125 ALA A C 1
ATOM 960 O O . ALA A 1 125 ? 19.109 9.242 6.879 1 98.44 125 ALA A O 1
ATOM 961 N N . ALA A 1 126 ? 17.234 8.047 6.871 1 98.69 126 ALA A N 1
ATOM 962 C CA . ALA A 1 126 ? 1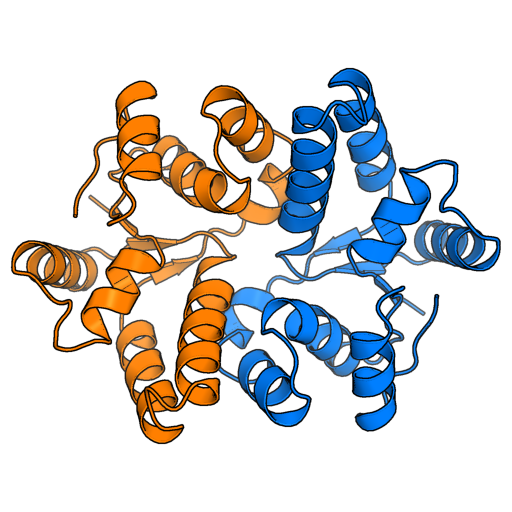7.453 7.516 5.527 1 98.69 126 ALA A CA 1
ATOM 963 C C . ALA A 1 126 ? 17.453 8.633 4.488 1 98.69 126 ALA A C 1
ATOM 965 O O . ALA A 1 126 ? 18.281 8.648 3.576 1 98.69 126 ALA A O 1
ATOM 966 N N . ALA A 1 127 ? 16.484 9.523 4.598 1 98.75 127 ALA A N 1
ATOM 967 C CA . ALA A 1 127 ? 16.391 10.656 3.682 1 98.75 127 ALA A CA 1
ATOM 968 C C . ALA A 1 127 ? 17.656 11.492 3.709 1 98.75 127 ALA A C 1
ATOM 970 O O . ALA A 1 127 ? 18.188 11.859 2.658 1 98.75 127 ALA A O 1
ATOM 971 N N . LYS A 1 128 ? 18.125 11.781 4.887 1 98.06 128 LYS A N 1
ATOM 972 C CA . LYS A 1 128 ? 19.375 12.531 5.035 1 98.06 128 LYS A CA 1
ATOM 973 C C . LYS A 1 128 ? 20.531 11.82 4.344 1 98.06 128 LYS A C 1
ATOM 975 O O . LYS A 1 128 ? 21.344 12.453 3.664 1 98.06 128 LYS A O 1
ATOM 980 N N . HIS A 1 129 ? 20.578 10.578 4.547 1 98.44 129 HIS A N 1
ATOM 981 C CA . HIS A 1 129 ? 21.672 9.781 3.988 1 98.44 129 HIS A CA 1
ATOM 982 C C . HIS A 1 129 ? 21.688 9.859 2.465 1 98.44 129 HIS A C 1
ATOM 984 O O . HIS A 1 129 ? 22.75 9.852 1.849 1 98.44 129 HIS A O 1
ATOM 990 N N . VAL A 1 130 ? 20.547 10.031 1.851 1 98.25 130 VAL A N 1
ATOM 991 C CA . VAL A 1 130 ? 20.5 9.992 0.393 1 98.25 130 VAL A CA 1
ATOM 992 C C . VAL A 1 130 ? 20.328 11.406 -0.156 1 98.25 130 VAL A C 1
ATOM 994 O O . VAL A 1 130 ? 20.031 11.586 -1.343 1 98.25 130 VAL A O 1
ATOM 997 N N . GLY A 1 131 ? 20.312 12.359 0.674 1 98.25 131 GLY A N 1
ATOM 998 C CA . GLY A 1 131 ? 20.359 13.75 0.241 1 98.25 131 GLY A CA 1
ATOM 999 C C . GLY A 1 131 ? 18.984 14.344 -0.003 1 98.25 131 GLY A C 1
ATOM 1000 O O . GLY A 1 131 ? 18.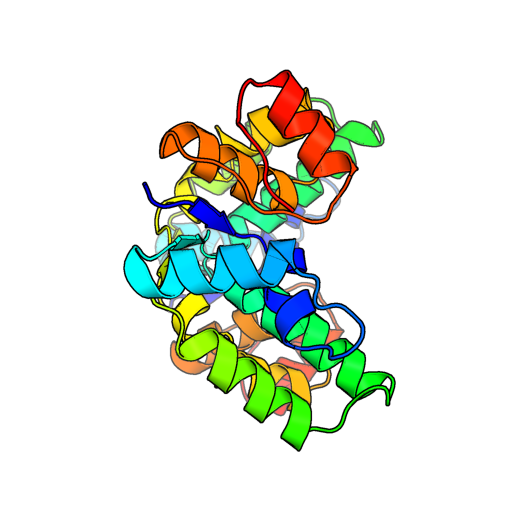844 15.297 -0.769 1 98.25 131 GLY A O 1
ATOM 1001 N N . VAL A 1 132 ? 17.969 13.789 0.589 1 98.62 132 VAL A N 1
ATOM 1002 C CA . VAL A 1 132 ? 16.609 14.328 0.49 1 98.62 132 VAL A CA 1
ATOM 1003 C C . VAL A 1 132 ? 16.297 15.164 1.728 1 98.62 132 VAL A C 1
ATOM 1005 O O . VAL A 1 132 ? 16.359 14.664 2.854 1 98.62 132 VAL A O 1
ATOM 1008 N N . PRO A 1 133 ? 15.984 16.406 1.554 1 98.06 133 PRO A N 1
ATOM 1009 C CA . PRO A 1 133 ? 15.609 17.203 2.723 1 98.06 133 PRO A CA 1
ATOM 1010 C C . PRO A 1 133 ? 14.344 16.688 3.404 1 98.06 133 PRO A C 1
ATOM 1012 O O . PRO A 1 133 ? 13.477 16.109 2.748 1 98.06 133 PRO A O 1
ATOM 1015 N N . THR A 1 134 ? 14.273 16.875 4.715 1 97.31 134 THR A N 1
ATOM 1016 C CA . THR A 1 134 ? 13.094 16.438 5.441 1 97.31 134 THR A CA 1
ATOM 1017 C C . THR A 1 134 ? 12.477 17.578 6.23 1 97.31 134 THR A C 1
ATOM 1019 O O . THR A 1 134 ? 13.141 18.594 6.488 1 97.31 134 THR A O 1
ATOM 1022 N N . ARG A 1 135 ? 11.203 17.438 6.406 1 93.44 135 ARG A N 1
ATOM 1023 C CA . ARG A 1 135 ? 10.422 18.297 7.305 1 93.44 135 ARG A CA 1
ATOM 1024 C C . ARG A 1 135 ? 9.641 17.453 8.312 1 93.44 135 ARG A C 1
ATOM 1026 O O . ARG A 1 135 ? 9.234 16.328 8.008 1 93.44 135 ARG A O 1
ATOM 1033 N N . GLY A 1 136 ? 9.297 18.062 9.453 1 83.25 136 GLY A N 1
ATOM 1034 C CA . GLY A 1 136 ? 8.477 17.406 10.461 1 83.25 136 GLY A CA 1
ATOM 1035 C C . GLY A 1 136 ? 9.234 17.094 11.734 1 83.25 136 GLY A C 1
ATOM 1036 O O . GLY A 1 136 ? 10.453 17.281 11.805 1 83.25 136 GLY A O 1
ATOM 1037 N N . MET B 1 1 ? -12.414 -15.281 -18.078 1 66.12 1 MET B N 1
ATOM 1038 C CA . MET B 1 1 ? -12.711 -14.367 -16.969 1 66.12 1 MET B CA 1
ATOM 1039 C C . MET B 1 1 ? -11.445 -14.062 -16.172 1 66.12 1 MET B C 1
ATOM 1041 O O . MET B 1 1 ? -10.547 -14.898 -16.078 1 66.12 1 MET B O 1
ATOM 1045 N N . SER B 1 2 ? -11.094 -12.742 -15.883 1 89.75 2 SER B N 1
ATOM 1046 C CA . SER B 1 2 ? -9.906 -12.305 -15.156 1 89.75 2 SER B CA 1
ATOM 1047 C C . SER B 1 2 ? -10.109 -12.414 -13.648 1 89.75 2 SER B C 1
ATOM 1049 O O . SER B 1 2 ? -11.242 -12.508 -13.18 1 89.75 2 SER B O 1
ATOM 1051 N N . VAL B 1 3 ? -9.125 -12.82 -12.977 1 97.19 3 VAL B N 1
ATOM 1052 C CA . VAL B 1 3 ? -9.102 -12.992 -11.531 1 97.19 3 VAL B CA 1
ATOM 1053 C C . VAL B 1 3 ? -8.328 -11.844 -10.891 1 97.19 3 VAL B C 1
ATOM 1055 O O . VAL B 1 3 ? -7.492 -11.211 -11.539 1 97.19 3 VAL B O 1
ATOM 1058 N N . VAL B 1 4 ? -8.727 -11.539 -9.672 1 98.44 4 VAL B N 1
ATOM 1059 C CA . VAL B 1 4 ? -7.848 -10.742 -8.828 1 98.44 4 VAL B CA 1
ATOM 1060 C C . VAL B 1 4 ? -6.934 -11.664 -8.016 1 98.44 4 VAL B C 1
ATOM 1062 O O . VAL B 1 4 ? -7.398 -12.633 -7.41 1 98.44 4 VAL B O 1
ATOM 1065 N N . ILE B 1 5 ? -5.668 -11.438 -8.047 1 97.31 5 ILE B N 1
ATOM 1066 C CA . ILE B 1 5 ? -4.762 -12.273 -7.27 1 97.31 5 ILE B CA 1
ATOM 1067 C C . ILE B 1 5 ? -4.133 -11.453 -6.148 1 97.31 5 ILE B C 1
ATOM 1069 O O . ILE B 1 5 ? -3.803 -10.281 -6.34 1 97.31 5 ILE B O 1
ATOM 1073 N N . ASP B 1 6 ? -4.027 -12.016 -5.004 1 97.38 6 ASP B N 1
ATOM 1074 C CA . ASP B 1 6 ? -3.342 -11.305 -3.928 1 97.38 6 ASP B CA 1
ATOM 1075 C C . ASP B 1 6 ? -1.888 -11.758 -3.811 1 97.38 6 ASP B C 1
ATOM 1077 O O . ASP B 1 6 ? -1.444 -12.641 -4.551 1 97.38 6 ASP B O 1
ATOM 1081 N N . ALA B 1 7 ? -1.148 -11.141 -2.939 1 95.19 7 ALA B N 1
ATOM 1082 C CA . ALA B 1 7 ? 0.287 -11.367 -2.797 1 95.19 7 ALA B CA 1
ATOM 1083 C C . ALA B 1 7 ? 0.57 -12.797 -2.35 1 95.19 7 ALA B C 1
ATOM 1085 O O . ALA B 1 7 ? 1.579 -13.391 -2.742 1 95.19 7 ALA B O 1
ATOM 1086 N N . SER B 1 8 ? -0.347 -13.406 -1.547 1 93.38 8 SER B N 1
ATOM 1087 C CA . SER B 1 8 ? -0.106 -14.742 -0.998 1 93.38 8 SER B CA 1
ATOM 1088 C C . SER B 1 8 ? -0.047 -15.789 -2.102 1 93.38 8 SER B C 1
ATOM 1090 O O . SER B 1 8 ? 0.743 -16.734 -2.025 1 93.38 8 SER B O 1
ATOM 1092 N N . VAL B 1 9 ? -0.878 -15.617 -3.123 1 93.44 9 VAL B N 1
ATOM 1093 C CA . VAL B 1 9 ? -0.904 -16.547 -4.242 1 93.44 9 VAL B CA 1
ATOM 1094 C C . VAL B 1 9 ? 0.337 -16.359 -5.109 1 93.44 9 VAL B C 1
ATOM 1096 O O . VAL B 1 9 ? 0.994 -17.328 -5.488 1 93.44 9 VAL B O 1
ATOM 1099 N N . ALA B 1 10 ? 0.682 -15.148 -5.453 1 92.25 10 ALA B N 1
ATOM 1100 C CA . ALA B 1 10 ? 1.861 -14.859 -6.266 1 92.25 10 ALA B CA 1
ATOM 1101 C C . ALA B 1 10 ? 3.133 -15.359 -5.582 1 92.25 10 ALA B C 1
ATOM 1103 O O . ALA B 1 10 ? 4.016 -15.922 -6.234 1 92.25 10 ALA B O 1
ATOM 1104 N N . LEU B 1 11 ? 3.232 -15.18 -4.281 1 90.44 11 LEU B N 1
ATOM 1105 C CA . LEU B 1 11 ? 4.41 -15.562 -3.512 1 90.44 11 LEU B CA 1
ATOM 1106 C C . LEU B 1 11 ? 4.527 -17.078 -3.412 1 90.44 11 LEU B C 1
ATOM 1108 O O . LEU B 1 11 ? 5.625 -17.625 -3.266 1 90.44 11 LEU B O 1
ATOM 1112 N N . ALA B 1 12 ? 3.41 -17.766 -3.434 1 86.69 12 ALA B N 1
ATOM 1113 C CA . ALA B 1 12 ? 3.438 -19.234 -3.406 1 86.69 12 ALA B CA 1
ATOM 1114 C C . ALA B 1 12 ? 4.176 -19.781 -4.621 1 86.69 12 ALA B C 1
ATOM 1116 O O . ALA B 1 12 ? 4.801 -20.844 -4.543 1 86.69 12 ALA B O 1
ATOM 1117 N N . TRP B 1 13 ? 4.121 -19.078 -5.707 1 80.62 13 TRP B N 1
ATOM 1118 C CA . TRP B 1 13 ? 4.828 -19.484 -6.914 1 80.62 13 TRP B CA 1
ATOM 1119 C C . TRP B 1 13 ? 6.328 -19.25 -6.773 1 80.62 13 TRP B C 1
ATOM 1121 O O . TRP B 1 13 ? 7.129 -19.859 -7.488 1 80.62 13 TRP B O 1
ATOM 1131 N N . CYS B 1 14 ? 6.699 -18.328 -5.863 1 75.31 14 CYS B N 1
ATOM 1132 C CA . CYS B 1 14 ? 8.094 -17.938 -5.672 1 75.31 14 CYS B CA 1
ATOM 1133 C C . CYS B 1 14 ? 8.797 -18.906 -4.727 1 75.31 14 CYS B C 1
ATOM 1135 O O . CYS B 1 14 ? 10.031 -18.984 -4.719 1 75.31 14 CYS B O 1
ATOM 1137 N N . PHE B 1 15 ? 7.992 -19.609 -3.955 1 72.62 15 PHE B N 1
ATOM 1138 C CA . PHE B 1 15 ? 8.602 -20.516 -2.979 1 72.62 15 PHE B CA 1
ATOM 1139 C C . PHE B 1 15 ? 8.258 -21.969 -3.285 1 72.62 15 PHE B C 1
ATOM 1141 O O . PHE B 1 15 ? 7.086 -22.328 -3.357 1 72.62 15 PHE B O 1
ATOM 1148 N N . ASP B 1 16 ? 9.234 -22.688 -3.639 1 65.62 16 ASP B N 1
ATOM 1149 C CA . ASP B 1 16 ? 9.117 -24.062 -4.133 1 65.62 16 ASP B CA 1
ATOM 1150 C C . ASP B 1 16 ? 8.188 -24.891 -3.25 1 65.62 16 ASP B C 1
ATOM 1152 O O . ASP B 1 16 ? 7.41 -25.703 -3.752 1 65.62 16 ASP B O 1
ATOM 1156 N N . ASP B 1 17 ? 8.219 -24.641 -2.066 1 71.62 17 ASP B N 1
ATOM 1157 C CA . ASP B 1 17 ? 7.496 -25.516 -1.145 1 71.62 17 ASP B CA 1
ATOM 1158 C C . ASP B 1 17 ? 6.062 -25.016 -0.942 1 71.62 17 ASP B C 1
ATOM 1160 O O . ASP B 1 17 ? 5.281 -25.656 -0.226 1 71.62 17 ASP B O 1
ATOM 1164 N N . GLU B 1 18 ? 5.758 -24 -1.727 1 73.81 18 GLU B N 1
ATOM 1165 C CA . GLU B 1 18 ? 4.453 -23.422 -1.419 1 73.81 18 GLU B CA 1
ATOM 1166 C C . GLU B 1 18 ? 3.506 -23.547 -2.611 1 73.81 18 GLU B C 1
ATOM 1168 O O . GLU B 1 18 ? 2.301 -23.312 -2.477 1 73.81 18 GLU B O 1
ATOM 1173 N N . ALA B 1 19 ? 4.02 -24.062 -3.756 1 76.44 19 ALA B N 1
ATOM 1174 C CA . ALA B 1 19 ? 3.18 -24.203 -4.941 1 76.44 19 ALA B CA 1
ATOM 1175 C C . ALA B 1 19 ? 2.297 -25.438 -4.84 1 76.44 19 ALA B C 1
ATOM 1177 O O . ALA B 1 19 ? 2.725 -26.469 -4.312 1 76.44 19 ALA B O 1
ATOM 1178 N N . THR B 1 20 ? 1.095 -25.25 -5.184 1 83.69 20 THR B N 1
ATOM 1179 C CA . THR B 1 20 ? 0.124 -26.344 -5.246 1 83.69 20 THR B CA 1
ATOM 1180 C C . THR B 1 20 ? -0.432 -26.484 -6.66 1 83.69 20 THR B C 1
ATOM 1182 O O . THR B 1 20 ? -0.205 -25.625 -7.512 1 83.69 20 THR B O 1
ATOM 1185 N N . GLU B 1 21 ? -1.109 -27.547 -6.781 1 86.5 21 GLU B N 1
ATOM 1186 C CA . GLU B 1 21 ? -1.776 -27.734 -8.062 1 86.5 21 GLU B CA 1
ATOM 1187 C C . GLU B 1 21 ? -2.756 -26.609 -8.352 1 86.5 21 GLU B C 1
ATOM 1189 O O . GLU B 1 21 ? -2.873 -26.141 -9.492 1 86.5 21 GLU B O 1
ATOM 1194 N N . GLU B 1 22 ? -3.381 -26.188 -7.367 1 87.44 22 GLU B N 1
ATOM 1195 C CA . GLU B 1 22 ? -4.359 -25.125 -7.52 1 87.44 22 GLU B CA 1
ATOM 1196 C C . GLU B 1 22 ? -3.688 -23.812 -7.914 1 87.44 22 GLU B C 1
ATOM 1198 O O . GLU B 1 22 ? -4.148 -23.125 -8.828 1 87.44 22 GLU B O 1
ATOM 1203 N N . THR B 1 23 ? -2.646 -23.484 -7.23 1 86.81 23 THR B N 1
ATOM 1204 C CA . THR B 1 23 ? -1.948 -22.234 -7.566 1 86.81 23 THR B CA 1
ATOM 1205 C C . THR B 1 23 ? -1.344 -22.328 -8.969 1 86.81 23 THR B C 1
ATOM 1207 O O . THR B 1 23 ? -1.272 -21.328 -9.68 1 86.81 23 THR B O 1
ATOM 1210 N N . ASP B 1 24 ? -0.953 -23.516 -9.352 1 86.81 24 ASP B N 1
ATOM 1211 C CA . ASP B 1 24 ? -0.42 -23.719 -10.695 1 86.81 24 ASP B CA 1
ATOM 1212 C C . ASP B 1 24 ? -1.498 -23.484 -11.75 1 86.81 24 ASP B C 1
ATOM 1214 O O . ASP B 1 24 ? -1.232 -22.891 -12.797 1 86.81 24 ASP B O 1
ATOM 1218 N N . GLU B 1 25 ? -2.609 -23.953 -11.438 1 89.75 25 GLU B N 1
ATOM 1219 C CA . GLU B 1 25 ? -3.729 -23.75 -12.352 1 89.75 25 GLU B CA 1
ATOM 1220 C C . GLU B 1 25 ? -4.051 -22.266 -12.508 1 89.75 25 GLU B C 1
ATOM 1222 O O . GLU B 1 25 ? -4.355 -21.797 -13.602 1 89.75 25 GLU B O 1
ATOM 1227 N N . ILE B 1 26 ? -3.996 -21.562 -11.43 1 90.81 26 ILE B N 1
ATOM 1228 C CA . ILE B 1 26 ? -4.258 -20.141 -11.445 1 90.81 26 ILE B CA 1
ATOM 1229 C C . ILE B 1 26 ? -3.219 -19.422 -12.312 1 90.81 26 ILE B C 1
ATOM 1231 O O . ILE B 1 26 ? -3.561 -18.547 -13.117 1 90.81 26 ILE B O 1
ATOM 1235 N N . ALA B 1 27 ? -1.995 -19.875 -12.188 1 88.94 27 ALA B N 1
ATOM 1236 C CA . ALA B 1 27 ? -0.91 -19.281 -12.961 1 88.94 27 ALA B CA 1
ATOM 1237 C C . ALA B 1 27 ? -1.146 -19.469 -14.461 1 88.94 27 ALA B C 1
ATOM 1239 O O . ALA B 1 27 ? -0.919 -18.547 -15.25 1 88.94 27 ALA B O 1
ATOM 1240 N N . LEU B 1 28 ? -1.623 -20.609 -14.766 1 89.69 28 LEU B N 1
ATOM 1241 C CA . LEU B 1 28 ? -1.902 -20.906 -16.172 1 89.69 28 LEU B CA 1
ATOM 1242 C C . LEU B 1 28 ? -3.049 -20.047 -16.688 1 89.69 28 LEU B C 1
ATOM 1244 O O . LEU B 1 28 ? -3.004 -19.562 -17.812 1 89.69 28 LEU B O 1
ATOM 1248 N N . GLU B 1 29 ? -3.998 -19.891 -15.906 1 92.31 29 GLU B N 1
ATOM 1249 C CA . GLU B 1 29 ? -5.133 -19.047 -16.281 1 92.31 29 GLU B CA 1
ATOM 1250 C C . GLU B 1 29 ? -4.707 -17.594 -16.469 1 92.31 29 GLU B C 1
ATOM 1252 O O . GLU B 1 29 ? -5.137 -16.938 -17.422 1 92.31 29 GLU B O 1
ATOM 1257 N N . ILE B 1 30 ? -3.92 -17.156 -15.594 1 93 30 ILE B N 1
ATOM 1258 C CA . ILE B 1 30 ? -3.438 -15.773 -15.664 1 93 30 ILE B CA 1
ATOM 1259 C C . ILE B 1 30 ? -2.619 -15.578 -16.938 1 93 30 ILE B C 1
ATOM 1261 O O . ILE B 1 30 ? -2.725 -14.539 -17.594 1 93 30 ILE B O 1
ATOM 1265 N N . ALA B 1 31 ? -1.839 -16.594 -17.234 1 90.44 31 ALA B N 1
ATOM 1266 C CA . ALA B 1 31 ? -1.009 -16.516 -18.438 1 90.44 31 ALA B CA 1
ATOM 1267 C C . ALA B 1 31 ? -1.864 -16.344 -19.688 1 90.44 31 ALA B C 1
ATOM 1269 O O . ALA B 1 31 ? -1.457 -15.664 -20.641 1 90.44 31 ALA B O 1
ATOM 1270 N N . ARG B 1 32 ? -3.029 -16.828 -19.609 1 91.88 32 ARG B N 1
ATOM 1271 C CA . ARG B 1 32 ? -3.902 -16.828 -20.781 1 91.88 32 ARG B CA 1
ATOM 1272 C C . ARG B 1 32 ? -4.801 -15.594 -20.781 1 91.88 32 ARG B C 1
ATOM 1274 O O . ARG B 1 32 ? -5.016 -14.977 -21.828 1 91.88 32 ARG B O 1
ATOM 1281 N N . ALA B 1 33 ? -5.324 -15.25 -19.641 1 94.69 33 ALA B N 1
ATOM 1282 C CA . ALA B 1 33 ? -6.418 -14.281 -19.625 1 94.69 33 ALA B CA 1
ATOM 1283 C C . ALA B 1 33 ? -6.02 -13.023 -18.859 1 94.69 33 ALA B C 1
ATOM 1285 O O . ALA B 1 33 ? -6.742 -12.016 -18.875 1 94.69 33 ALA B O 1
ATOM 1286 N N . GLY B 1 34 ? -4.879 -13.016 -18.188 1 95.75 34 GLY B N 1
ATOM 1287 C CA . GLY B 1 34 ? -4.473 -11.898 -17.344 1 95.75 34 GLY B CA 1
ATOM 1288 C C . GLY B 1 34 ? -5.113 -11.922 -15.969 1 95.75 34 GLY B C 1
ATOM 1289 O O . GLY B 1 34 ? -5.859 -12.844 -15.641 1 95.75 34 GLY B O 1
ATOM 1290 N N . ALA B 1 35 ? -4.738 -11.023 -15.164 1 97.56 35 ALA B N 1
ATOM 1291 C CA . ALA B 1 35 ? -5.301 -10.852 -13.828 1 97.56 35 ALA B CA 1
ATOM 1292 C C . ALA B 1 35 ? -5.254 -9.391 -13.398 1 97.56 35 ALA B C 1
ATOM 1294 O O . ALA B 1 35 ? -4.539 -8.578 -14 1 97.56 35 ALA B O 1
ATOM 1295 N N . PHE B 1 36 ? -6.062 -9.062 -12.414 1 98.12 36 PHE B N 1
ATOM 1296 C CA . PHE B 1 36 ? -6.066 -7.73 -11.828 1 98.12 36 PHE B CA 1
ATOM 1297 C C . PHE B 1 36 ? -5.371 -7.738 -10.469 1 98.12 36 PHE B C 1
ATOM 1299 O O . PHE B 1 36 ? -5.465 -8.719 -9.727 1 98.12 36 PHE B O 1
ATOM 1306 N N . VAL B 1 37 ? -4.738 -6.699 -10.188 1 98.06 37 VAL B N 1
ATOM 1307 C CA . VAL B 1 37 ? -4.188 -6.48 -8.859 1 98.06 37 VAL B CA 1
ATOM 1308 C C . VAL B 1 37 ? -4.375 -5.016 -8.461 1 98.06 37 VAL B C 1
ATOM 1310 O O . VAL B 1 37 ? -4.324 -4.125 -9.305 1 98.06 37 VAL B O 1
ATOM 1313 N N . PRO B 1 38 ? -4.668 -4.746 -7.176 1 97.81 38 PRO B N 1
ATOM 1314 C CA . PRO B 1 38 ? -4.602 -3.35 -6.738 1 97.81 38 PRO B CA 1
ATOM 1315 C C . PRO B 1 38 ? -3.184 -2.787 -6.773 1 97.81 38 PRO B C 1
ATOM 1317 O O . PRO B 1 38 ? -2.221 -3.539 -6.941 1 97.81 38 PRO B O 1
ATOM 1320 N N . SER B 1 39 ? -3.086 -1.48 -6.641 1 95.81 39 SER B N 1
ATOM 1321 C CA . SER B 1 39 ? -1.811 -0.791 -6.805 1 95.81 39 SER B CA 1
ATOM 1322 C C . SER B 1 39 ? -0.837 -1.155 -5.688 1 95.81 39 SER B C 1
ATOM 1324 O O . SER B 1 39 ? 0.372 -0.957 -5.824 1 95.81 39 SER B O 1
ATOM 1326 N N . LEU B 1 40 ? -1.317 -1.699 -4.613 1 97.25 40 LEU B N 1
ATOM 1327 C CA . LEU B 1 40 ? -0.451 -2 -3.48 1 97.25 40 LEU B CA 1
ATOM 1328 C C . LEU B 1 40 ? 0.267 -3.33 -3.682 1 97.25 40 LEU B C 1
ATOM 1330 O O . LEU B 1 40 ? 1.234 -3.631 -2.979 1 97.25 40 LEU B O 1
ATOM 1334 N N . PHE B 1 41 ? -0.126 -4.152 -4.637 1 97.62 41 PHE B N 1
ATOM 1335 C CA . PHE B 1 41 ? 0.315 -5.527 -4.844 1 97.62 41 PHE B CA 1
ATOM 1336 C C . PHE B 1 41 ? 1.833 -5.594 -4.965 1 97.62 41 PHE B C 1
ATOM 1338 O O . PHE B 1 41 ? 2.486 -6.348 -4.242 1 97.62 41 PHE B O 1
ATOM 1345 N N . HIS B 1 42 ? 2.385 -4.777 -5.812 1 97.31 42 HIS B N 1
ATOM 1346 C CA . HIS B 1 42 ? 3.812 -4.863 -6.094 1 97.31 42 HIS B CA 1
ATOM 1347 C C . HIS B 1 42 ? 4.641 -4.418 -4.891 1 97.31 42 HIS B C 1
ATOM 1349 O O . HIS B 1 42 ? 5.734 -4.938 -4.66 1 97.31 42 HIS B O 1
ATOM 1355 N N . LEU B 1 43 ? 4.121 -3.484 -4.094 1 98.19 43 LEU B N 1
ATOM 1356 C CA . LEU B 1 43 ? 4.785 -3.119 -2.848 1 98.19 43 LEU B CA 1
ATOM 1357 C C . LEU B 1 43 ? 4.781 -4.289 -1.868 1 98.19 43 LEU B C 1
ATOM 1359 O O . LEU B 1 43 ? 5.797 -4.57 -1.227 1 98.19 43 LEU B O 1
ATOM 1363 N N . GLU B 1 44 ? 3.67 -4.961 -1.787 1 97.94 44 GLU B N 1
ATOM 1364 C CA . GLU B 1 44 ? 3.527 -6.086 -0.868 1 97.94 44 GLU B CA 1
ATOM 1365 C C . GLU B 1 44 ? 4.492 -7.215 -1.221 1 97.94 44 GLU B C 1
ATOM 1367 O O . GLU B 1 44 ? 5.188 -7.742 -0.348 1 97.94 44 GLU B O 1
ATOM 1372 N N . ILE B 1 45 ? 4.535 -7.57 -2.486 1 96.88 45 ILE B N 1
ATOM 1373 C CA . ILE B 1 45 ? 5.406 -8.648 -2.945 1 96.88 45 ILE B CA 1
ATOM 1374 C C . ILE B 1 45 ? 6.863 -8.281 -2.682 1 96.88 45 ILE B C 1
ATOM 1376 O O . ILE B 1 45 ? 7.633 -9.102 -2.168 1 96.88 45 ILE B O 1
ATOM 1380 N N . SER B 1 46 ? 7.207 -7.043 -3.004 1 97.75 46 SER B N 1
ATOM 1381 C CA . SER B 1 46 ? 8.57 -6.57 -2.793 1 97.75 46 SER B CA 1
ATOM 1382 C C . SER B 1 46 ? 8.945 -6.598 -1.315 1 97.75 46 SER B C 1
ATOM 1384 O O . SER B 1 46 ? 10.047 -7.016 -0.956 1 97.75 46 SER B O 1
ATOM 1386 N N . ASN B 1 47 ? 8.031 -6.207 -0.478 1 98 47 ASN B N 1
ATOM 1387 C CA . ASN B 1 47 ? 8.312 -6.145 0.952 1 98 47 ASN B CA 1
ATOM 1388 C C . ASN B 1 47 ? 8.508 -7.539 1.546 1 98 47 ASN B C 1
ATOM 1390 O O . ASN B 1 47 ? 9.406 -7.754 2.363 1 98 47 ASN B O 1
ATOM 1394 N N . VAL B 1 48 ? 7.68 -8.477 1.184 1 96.75 48 VAL B N 1
ATOM 1395 C CA . VAL B 1 48 ? 7.766 -9.836 1.701 1 96.75 48 VAL B CA 1
ATOM 1396 C C . VAL B 1 48 ? 9.094 -10.469 1.282 1 96.75 48 VAL B C 1
ATOM 1398 O O . VAL B 1 48 ? 9.773 -11.094 2.096 1 96.75 48 VAL B O 1
ATOM 1401 N N . LEU B 1 49 ? 9.438 -10.281 0.041 1 96.12 49 LEU B N 1
ATOM 1402 C CA . LEU B 1 49 ? 10.68 -10.859 -0.465 1 96.12 49 LEU B CA 1
ATOM 1403 C C . LEU B 1 49 ? 11.891 -10.211 0.2 1 96.12 49 LEU B C 1
ATOM 1405 O O . LEU B 1 49 ? 12.852 -10.898 0.557 1 96.12 49 LEU B O 1
ATOM 1409 N N . LEU B 1 50 ? 11.836 -8.891 0.401 1 97.69 50 LEU B N 1
ATOM 1410 C CA . LEU B 1 50 ? 12.922 -8.188 1.079 1 97.69 50 LEU B CA 1
ATOM 1411 C C . LEU B 1 50 ? 13.07 -8.688 2.516 1 97.69 50 LEU B C 1
ATOM 1413 O O . LEU B 1 50 ? 14.188 -8.883 2.994 1 97.69 50 LEU B O 1
ATOM 1417 N N . GLN B 1 51 ? 11.938 -8.906 3.168 1 96.94 51 GLN B N 1
ATOM 1418 C CA . GLN B 1 51 ? 11.984 -9.398 4.539 1 96.94 51 GLN B CA 1
ATOM 1419 C C . GLN B 1 51 ? 12.57 -10.805 4.594 1 96.94 51 GLN B C 1
ATOM 1421 O O . GLN B 1 51 ? 13.32 -11.133 5.516 1 96.94 51 GLN B O 1
ATOM 1426 N N . ALA B 1 52 ? 12.195 -11.617 3.678 1 94.25 52 ALA B N 1
ATOM 1427 C CA . ALA B 1 52 ? 12.758 -12.969 3.604 1 94.25 52 ALA B CA 1
ATOM 1428 C C . ALA B 1 52 ? 14.266 -12.922 3.408 1 94.25 52 ALA B C 1
ATOM 1430 O O . ALA B 1 52 ? 15.008 -13.703 4.012 1 94.25 52 ALA B O 1
ATOM 1431 N N . GLU B 1 53 ? 14.68 -11.984 2.561 1 96.25 53 GLU B N 1
ATOM 1432 C CA . GLU B 1 53 ? 16.109 -11.781 2.348 1 96.25 53 GLU B CA 1
ATOM 1433 C C . GLU B 1 53 ? 16.812 -11.352 3.637 1 96.25 53 GLU B C 1
ATOM 1435 O O . GLU B 1 53 ? 17.844 -11.906 4 1 96.25 53 GLU B O 1
ATOM 1440 N N . ARG B 1 54 ? 16.25 -10.422 4.387 1 97.12 54 ARG B N 1
ATOM 1441 C CA . ARG B 1 54 ? 16.812 -9.898 5.621 1 97.12 54 ARG B CA 1
ATOM 1442 C C . ARG B 1 54 ? 16.922 -10.984 6.684 1 97.12 54 ARG B C 1
ATOM 1444 O O . ARG B 1 54 ? 17.859 -10.977 7.496 1 97.12 54 ARG B O 1
ATOM 1451 N N . ARG B 1 55 ? 15.984 -11.891 6.617 1 95.75 55 ARG B N 1
ATOM 1452 C CA . ARG B 1 55 ? 15.953 -12.977 7.598 1 95.75 55 ARG B CA 1
ATOM 1453 C C . ARG B 1 55 ? 16.859 -14.133 7.168 1 95.75 55 ARG B C 1
ATOM 1455 O O . ARG B 1 55 ? 16.938 -15.148 7.859 1 95.75 55 ARG B O 1
ATOM 1462 N N . GLY B 1 56 ? 17.438 -14.016 6.059 1 93.75 56 GLY B N 1
ATOM 1463 C CA . GLY B 1 56 ? 18.375 -15.016 5.578 1 93.75 56 GLY B CA 1
ATOM 1464 C C . GLY B 1 56 ? 17.688 -16.219 4.965 1 93.75 56 GLY B C 1
ATOM 1465 O O . GLY B 1 56 ? 18.328 -17.266 4.762 1 93.75 56 GLY B O 1
ATOM 1466 N N . ARG B 1 57 ? 16.438 -16.109 4.648 1 91.12 57 ARG B N 1
ATOM 1467 C CA . ARG B 1 57 ? 15.68 -17.219 4.074 1 91.12 57 ARG B CA 1
ATOM 1468 C C . ARG B 1 57 ? 15.984 -17.375 2.586 1 91.12 57 ARG B C 1
ATOM 1470 O O . ARG B 1 57 ? 15.898 -18.469 2.039 1 91.12 57 ARG B O 1
ATOM 1477 N N . ILE B 1 58 ? 16.266 -16.25 1.938 1 91.81 58 ILE B N 1
ATOM 1478 C CA . ILE B 1 58 ? 16.609 -16.234 0.522 1 91.81 58 ILE B CA 1
ATOM 1479 C C . ILE B 1 58 ? 17.75 -15.242 0.273 1 91.81 58 ILE B C 1
ATOM 1481 O O . ILE B 1 58 ? 18.016 -14.391 1.117 1 91.81 58 ILE B O 1
ATOM 1485 N N . MET B 1 59 ? 18.344 -15.406 -0.858 1 93.75 59 MET B N 1
ATOM 1486 C CA . MET B 1 59 ? 19.422 -14.508 -1.244 1 93.75 59 MET B CA 1
ATOM 1487 C C . MET B 1 59 ? 18.922 -13.422 -2.191 1 93.75 59 MET B C 1
ATOM 1489 O O . MET B 1 59 ? 17.844 -13.547 -2.766 1 93.75 59 MET B O 1
ATOM 1493 N N . MET B 1 60 ? 19.75 -12.375 -2.314 1 92.5 60 MET B N 1
ATOM 1494 C CA . MET B 1 60 ? 19.406 -11.242 -3.176 1 92.5 60 MET B CA 1
ATOM 1495 C C . MET B 1 60 ? 19.078 -11.719 -4.586 1 92.5 60 MET B C 1
ATOM 1497 O O . MET B 1 60 ? 18.141 -11.211 -5.207 1 92.5 60 MET B O 1
ATOM 1501 N N . GLY B 1 61 ? 19.859 -12.648 -5.117 1 93.44 61 GLY B N 1
ATOM 1502 C CA . GLY B 1 61 ? 19.609 -13.203 -6.438 1 93.44 61 GLY B CA 1
ATOM 1503 C C . GLY B 1 61 ? 18.266 -13.898 -6.543 1 93.44 61 GLY B C 1
ATOM 1504 O O . GLY B 1 61 ? 17.609 -13.859 -7.59 1 93.44 61 GLY B O 1
ATOM 1505 N N . ASP B 1 62 ? 17.812 -14.492 -5.438 1 92 62 ASP B N 1
ATOM 1506 C CA . ASP B 1 62 ? 16.5 -15.141 -5.387 1 92 62 ASP B CA 1
ATOM 1507 C C . ASP B 1 62 ? 15.375 -14.109 -5.465 1 92 62 ASP B C 1
ATOM 1509 O O . ASP B 1 62 ? 14.375 -14.336 -6.145 1 92 62 ASP B O 1
ATOM 1513 N N . VAL B 1 63 ? 15.547 -13.008 -4.777 1 94.75 63 VAL B N 1
ATOM 1514 C CA . VAL B 1 63 ? 14.562 -11.93 -4.812 1 94.75 63 VAL B CA 1
ATOM 1515 C C . VAL B 1 63 ? 14.375 -11.453 -6.25 1 94.75 63 VAL B C 1
ATOM 1517 O O . VAL B 1 63 ? 13.25 -11.375 -6.746 1 94.75 63 VAL B O 1
ATOM 1520 N N . THR B 1 64 ? 15.461 -11.188 -6.93 1 93.75 64 THR B N 1
ATOM 1521 C CA . THR B 1 64 ? 15.43 -10.695 -8.305 1 93.75 64 THR B CA 1
ATOM 1522 C C . THR B 1 64 ? 14.734 -11.695 -9.227 1 93.75 64 THR B C 1
ATOM 1524 O O . THR B 1 64 ? 13.883 -11.32 -10.023 1 93.75 64 THR B O 1
ATOM 1527 N N . ARG B 1 65 ? 15.102 -12.93 -9.102 1 91.94 65 ARG B N 1
ATOM 1528 C CA . ARG B 1 65 ? 14.539 -13.977 -9.945 1 91.94 65 ARG B CA 1
ATOM 1529 C C . ARG B 1 65 ? 13.039 -14.102 -9.719 1 91.94 65 ARG B C 1
ATOM 1531 O O . ARG B 1 65 ? 12.266 -14.219 -10.672 1 91.94 65 ARG B O 1
ATOM 1538 N N . ARG B 1 66 ? 12.633 -14.055 -8.531 1 92 66 ARG B N 1
ATOM 1539 C CA . ARG B 1 66 ? 11.219 -14.211 -8.188 1 92 66 ARG B CA 1
ATOM 1540 C C . ARG B 1 66 ? 10.398 -13.031 -8.695 1 92 66 ARG B C 1
ATOM 1542 O O . ARG B 1 66 ? 9.297 -13.211 -9.219 1 92 66 ARG B O 1
ATOM 1549 N N . LEU B 1 67 ? 10.945 -11.867 -8.555 1 94.31 67 LEU B N 1
ATOM 1550 C CA . LEU B 1 67 ? 10.266 -10.672 -9.055 1 94.31 67 LEU B CA 1
ATOM 1551 C C . LEU B 1 67 ? 10.188 -10.688 -10.578 1 94.31 67 LEU B C 1
ATOM 1553 O O . LEU B 1 67 ? 9.211 -10.211 -11.156 1 94.31 67 LEU B O 1
ATOM 1557 N N . GLU B 1 68 ? 11.188 -11.234 -11.18 1 91.94 68 GLU B N 1
ATOM 1558 C CA . GLU B 1 68 ? 11.164 -11.375 -12.633 1 91.94 68 GLU B CA 1
ATOM 1559 C C . GLU B 1 68 ? 10.055 -12.32 -13.078 1 91.94 68 GLU B C 1
ATOM 1561 O O . GLU B 1 68 ? 9.398 -12.07 -14.094 1 91.94 68 GLU B O 1
ATOM 1566 N N . LEU B 1 69 ? 9.844 -13.383 -12.375 1 87.75 69 LEU B N 1
ATOM 1567 C CA . LEU B 1 69 ? 8.781 -14.336 -12.688 1 87.75 69 LEU B CA 1
ATOM 1568 C C . LEU B 1 69 ? 7.41 -13.688 -12.547 1 87.75 69 LEU B C 1
ATOM 1570 O O . LEU B 1 69 ? 6.555 -13.836 -13.422 1 87.75 69 LEU B O 1
ATOM 1574 N N . ILE B 1 70 ? 7.258 -12.953 -11.523 1 90.31 70 ILE B N 1
ATOM 1575 C CA . ILE B 1 70 ? 5.996 -12.258 -11.297 1 90.31 70 ILE B CA 1
ATOM 1576 C C . ILE B 1 70 ? 5.793 -11.188 -12.375 1 90.31 70 ILE B C 1
ATOM 1578 O O . ILE B 1 70 ? 4.676 -10.984 -12.852 1 90.31 70 ILE B O 1
ATOM 1582 N N . GLY B 1 71 ? 6.84 -10.516 -12.75 1 90.31 71 GLY B N 1
ATOM 1583 C CA . GLY B 1 71 ? 6.805 -9.477 -13.766 1 90.31 71 GLY B CA 1
ATOM 1584 C C . GLY B 1 71 ? 6.406 -9.992 -15.133 1 90.31 71 GLY B C 1
ATOM 1585 O O . GLY B 1 71 ? 5.996 -9.219 -16 1 90.31 71 GLY B O 1
ATOM 1586 N N . LYS B 1 72 ? 6.523 -11.289 -15.359 1 89.06 72 LYS B N 1
ATOM 1587 C CA . LYS B 1 72 ? 6.176 -11.891 -16.641 1 89.06 72 LYS B CA 1
ATOM 1588 C C . LYS B 1 72 ? 4.676 -12.164 -16.734 1 89.06 72 LYS B C 1
ATOM 1590 O O . LYS B 1 72 ? 4.152 -12.422 -17.828 1 89.06 72 LYS B O 1
ATOM 1595 N N . LEU B 1 73 ? 4.02 -12.094 -15.625 1 90.44 73 LEU B N 1
ATOM 1596 C CA . LEU B 1 73 ? 2.576 -12.305 -15.625 1 90.44 73 LEU B CA 1
ATOM 1597 C C . LEU B 1 73 ? 1.85 -11.078 -16.156 1 90.44 73 LEU B C 1
ATOM 1599 O O . LEU B 1 73 ? 2.232 -9.945 -15.852 1 90.44 73 LEU B O 1
ATOM 1603 N N . PRO B 1 74 ? 0.884 -11.312 -17.031 1 94.75 74 PRO B N 1
ATOM 1604 C CA . PRO B 1 74 ? 0.083 -10.188 -17.516 1 94.75 74 PRO B CA 1
ATOM 1605 C C . PRO B 1 74 ? -0.869 -9.641 -16.453 1 94.75 74 PRO B C 1
ATOM 1607 O O . PRO B 1 74 ? -2.066 -9.938 -16.484 1 94.75 74 PRO B O 1
ATOM 1610 N N . LEU B 1 75 ? -0.355 -8.844 -15.594 1 95.88 75 LEU B N 1
ATOM 1611 C CA . LEU B 1 75 ? -1.126 -8.242 -14.508 1 95.88 75 LEU B CA 1
ATOM 1612 C C . LEU B 1 75 ? -1.545 -6.82 -14.859 1 95.88 75 LEU B C 1
ATOM 1614 O O . LEU B 1 75 ? -0.732 -6.031 -15.352 1 95.88 75 LEU B O 1
ATOM 1618 N N . GLU B 1 76 ? -2.768 -6.555 -14.711 1 96.56 76 GLU B N 1
ATOM 1619 C CA . GLU B 1 76 ? -3.279 -5.195 -14.836 1 96.56 76 GLU B CA 1
ATOM 1620 C C . GLU B 1 76 ? -3.451 -4.543 -13.469 1 96.56 76 GLU B C 1
ATOM 1622 O O . GLU B 1 76 ? -4.223 -5.027 -12.633 1 96.56 76 GLU B O 1
ATOM 1627 N N . VAL B 1 77 ? -2.781 -3.455 -13.227 1 96.75 77 VAL B N 1
ATOM 1628 C CA . VAL B 1 77 ? -2.828 -2.742 -11.953 1 96.75 77 VAL B CA 1
ATOM 1629 C C . VAL B 1 77 ? -4.043 -1.817 -11.922 1 96.75 77 VAL B C 1
ATOM 1631 O O . VAL B 1 77 ? -4.289 -1.073 -12.875 1 96.75 77 VAL B O 1
ATOM 1634 N N . ASP B 1 78 ? -4.762 -1.896 -10.828 1 96.69 78 ASP B N 1
ATOM 1635 C CA . ASP B 1 78 ? -5.918 -1.028 -10.633 1 96.69 78 ASP B CA 1
ATOM 1636 C C . ASP B 1 78 ? -5.484 0.374 -10.203 1 96.69 78 ASP B C 1
ATOM 1638 O O . ASP B 1 78 ? -4.914 0.552 -9.125 1 96.69 78 ASP B O 1
ATOM 1642 N N . HIS B 1 79 ? -5.926 1.391 -10.93 1 93.69 79 HIS B N 1
ATOM 1643 C CA . HIS B 1 79 ? -5.504 2.76 -10.648 1 93.69 79 HIS B CA 1
ATOM 1644 C C . HIS B 1 79 ? -6.535 3.492 -9.797 1 93.69 79 HIS B C 1
ATOM 1646 O O . HIS B 1 79 ? -6.332 4.652 -9.43 1 93.69 79 HIS B O 1
ATOM 1652 N N . GLN B 1 80 ? -7.535 2.762 -9.438 1 96.12 80 GLN B N 1
ATOM 1653 C CA . GLN B 1 80 ? -8.57 3.389 -8.625 1 96.12 80 GLN B CA 1
ATOM 1654 C C . GLN B 1 80 ? -8.398 3.057 -7.148 1 96.12 80 GLN B C 1
ATOM 1656 O O . GLN B 1 80 ? -9.141 3.549 -6.301 1 96.12 80 GLN B O 1
ATOM 1661 N N . THR B 1 81 ? -7.391 2.268 -6.789 1 96.69 81 THR B N 1
ATOM 1662 C CA . THR B 1 81 ? -7.188 1.826 -5.414 1 96.69 81 THR B CA 1
ATOM 1663 C C . THR B 1 81 ? -7.062 3.021 -4.473 1 96.69 81 THR B C 1
ATOM 1665 O O . THR B 1 81 ? -7.734 3.08 -3.441 1 96.69 81 THR B O 1
ATOM 1668 N N . ALA B 1 82 ? -6.277 4.012 -4.879 1 95.31 82 ALA B N 1
ATOM 1669 C CA . ALA B 1 82 ? -6.035 5.172 -4.027 1 95.31 82 ALA B CA 1
ATOM 1670 C C . ALA B 1 82 ? -7.32 5.965 -3.809 1 95.31 82 ALA B C 1
ATOM 1672 O O . ALA B 1 82 ? -7.645 6.34 -2.68 1 95.31 82 ALA B O 1
ATOM 1673 N N . SER B 1 83 ? -8.078 6.156 -4.914 1 94.81 83 SER B N 1
ATOM 1674 C CA . SER B 1 83 ? -9.273 6.992 -4.836 1 94.81 83 SER B CA 1
ATOM 1675 C C . SER B 1 83 ? -10.391 6.289 -4.074 1 94.81 83 SER B C 1
ATOM 1677 O O . SER B 1 83 ? -11.281 6.941 -3.531 1 94.81 83 SER B O 1
ATOM 1679 N N . ARG B 1 84 ? -10.297 4.996 -3.908 1 97.62 84 ARG B N 1
ATOM 1680 C CA . ARG B 1 84 ? -11.352 4.23 -3.256 1 97.62 84 ARG B CA 1
ATOM 1681 C C . ARG B 1 84 ? -10.953 3.846 -1.836 1 97.62 84 ARG B C 1
ATOM 1683 O O . ARG B 1 84 ? -11.766 3.297 -1.085 1 97.62 84 ARG B O 1
ATOM 1690 N N . ALA B 1 85 ? -9.773 4.152 -1.426 1 98.12 85 ALA B N 1
ATOM 1691 C CA . ALA B 1 85 ? -9.172 3.715 -0.168 1 98.12 85 ALA B CA 1
ATOM 1692 C C . ALA B 1 85 ? -9.953 4.258 1.027 1 98.12 85 ALA B C 1
ATOM 1694 O O . ALA B 1 85 ? -10.109 3.57 2.039 1 98.12 85 ALA B O 1
ATOM 1695 N N . THR B 1 86 ? -10.523 5.453 0.886 1 97.19 86 THR B N 1
ATOM 1696 C CA . THR B 1 86 ? -11.109 6.125 2.041 1 97.19 86 THR B CA 1
ATOM 1697 C C . THR B 1 86 ? -12.633 5.977 2.037 1 97.19 86 THR B C 1
ATOM 1699 O O . THR B 1 86 ? -13.312 6.535 2.896 1 97.19 86 THR B O 1
ATOM 1702 N N . THR B 1 87 ? -13.219 5.293 1.023 1 97.06 87 THR B N 1
ATOM 1703 C CA . THR B 1 87 ? -14.664 5.125 0.914 1 97.06 87 THR B CA 1
ATOM 1704 C C . THR B 1 87 ? -15.031 3.646 0.845 1 97.06 87 THR B C 1
ATOM 1706 O O . THR B 1 87 ? -15.148 2.982 1.877 1 97.06 87 THR B O 1
ATOM 1709 N N . GLU B 1 88 ? -14.992 3.057 -0.382 1 98.5 88 GLU B N 1
ATOM 1710 C CA . GLU B 1 88 ? -15.461 1.688 -0.575 1 98.5 88 GLU B CA 1
ATOM 1711 C C . GLU B 1 88 ? -14.562 0.688 0.144 1 98.5 88 GLU B C 1
ATOM 1713 O O . GLU B 1 88 ? -15.055 -0.244 0.787 1 98.5 88 GLU B O 1
ATOM 1718 N N . ILE B 1 89 ? -13.305 0.896 0.048 1 98.81 89 ILE B N 1
ATOM 1719 C CA . ILE B 1 89 ? -12.359 -0.046 0.635 1 98.81 89 ILE B CA 1
ATOM 1720 C C . ILE B 1 89 ? -12.422 0.039 2.158 1 98.81 89 ILE B C 1
ATOM 1722 O O . ILE B 1 89 ? -12.461 -0.987 2.842 1 98.81 89 ILE B O 1
ATOM 1726 N N . LEU B 1 90 ? -12.438 1.233 2.674 1 98.69 90 LEU B N 1
ATOM 1727 C CA . LEU B 1 90 ? -12.562 1.428 4.113 1 98.69 90 LEU B CA 1
ATOM 1728 C C . LEU B 1 90 ? -13.867 0.82 4.633 1 98.69 90 LEU B C 1
ATOM 1730 O O . LEU B 1 90 ? -13.875 0.148 5.668 1 98.69 90 LEU B O 1
ATOM 1734 N N . ALA B 1 91 ? -14.977 1.046 3.953 1 98.5 91 ALA B N 1
ATOM 1735 C CA . ALA B 1 91 ? -16.266 0.498 4.352 1 98.5 91 ALA B CA 1
ATOM 1736 C C . ALA B 1 91 ? -16.234 -1.027 4.383 1 98.5 91 ALA B C 1
ATOM 1738 O O . ALA B 1 91 ? -16.75 -1.649 5.312 1 98.5 91 ALA B O 1
ATOM 1739 N N . LEU B 1 92 ? -15.641 -1.585 3.396 1 98.81 92 LEU B N 1
ATOM 1740 C CA . LEU B 1 92 ? -15.531 -3.037 3.309 1 98.81 92 LEU B CA 1
ATOM 1741 C C . LEU B 1 92 ? -14.633 -3.582 4.41 1 98.81 92 LEU B C 1
ATOM 1743 O O . LEU B 1 92 ? -14.945 -4.602 5.027 1 98.81 92 LEU B O 1
ATOM 1747 N N . ALA B 1 93 ? -13.5 -2.938 4.617 1 98.81 93 ALA B N 1
ATOM 1748 C CA . ALA B 1 93 ? -12.594 -3.334 5.695 1 98.81 93 ALA B CA 1
ATOM 1749 C C . ALA B 1 93 ? -13.312 -3.334 7.043 1 98.81 93 ALA B C 1
ATOM 1751 O O . ALA B 1 93 ? -13.164 -4.266 7.832 1 98.81 93 ALA B O 1
ATOM 1752 N N . ARG B 1 94 ? -14.047 -2.283 7.301 1 98.38 94 ARG B N 1
ATOM 1753 C CA . ARG B 1 94 ? -14.805 -2.145 8.539 1 98.38 94 ARG B CA 1
ATOM 1754 C C . ARG B 1 94 ? -15.836 -3.26 8.68 1 98.38 94 ARG B C 1
ATOM 1756 O O . ARG B 1 94 ? -15.875 -3.951 9.695 1 98.38 94 ARG B O 1
ATOM 1763 N N . ALA B 1 95 ? -16.641 -3.494 7.668 1 98.38 95 ALA B N 1
ATOM 1764 C CA . ALA B 1 95 ? -17.75 -4.438 7.695 1 98.38 95 ALA B CA 1
ATOM 1765 C C . ALA B 1 95 ? -17.25 -5.871 7.855 1 98.38 95 ALA B C 1
ATOM 1767 O O . ALA B 1 95 ? -17.859 -6.672 8.562 1 98.38 95 ALA B O 1
ATOM 1768 N N . GLU B 1 96 ? -16.141 -6.168 7.234 1 98.69 96 GLU B N 1
ATOM 1769 C CA . GLU B 1 96 ? -15.688 -7.555 7.176 1 98.69 96 GLU B CA 1
ATOM 1770 C C . GLU B 1 96 ? -14.547 -7.801 8.156 1 98.69 96 GLU B C 1
ATOM 1772 O O . GLU B 1 96 ? -13.93 -8.867 8.141 1 98.69 96 GLU B O 1
ATOM 1777 N N . LYS B 1 97 ? -14.188 -6.836 8.914 1 98 97 LYS B N 1
ATOM 1778 C CA . LYS B 1 97 ? -13.141 -6.941 9.93 1 98 97 LYS B CA 1
ATOM 1779 C C . LYS B 1 97 ? -11.805 -7.328 9.305 1 98 97 LYS B C 1
ATOM 1781 O O . LYS B 1 97 ? -11.125 -8.234 9.781 1 98 97 LYS B O 1
ATOM 1786 N N . LEU B 1 98 ? -11.539 -6.664 8.227 1 98.69 98 LEU B N 1
ATOM 1787 C CA . LEU B 1 98 ? -10.273 -6.824 7.516 1 98.69 98 LEU B CA 1
ATOM 1788 C C . LEU B 1 98 ? -9.383 -5.605 7.715 1 98.69 98 LEU B C 1
ATOM 1790 O O . LEU B 1 98 ? -9.852 -4.555 8.164 1 98.69 98 LEU B O 1
ATOM 1794 N N . THR B 1 99 ? -8.062 -5.762 7.438 1 98.44 99 THR B N 1
ATOM 1795 C CA . THR B 1 99 ? -7.254 -4.566 7.203 1 98.44 99 THR B CA 1
ATOM 1796 C C . THR B 1 99 ? -7.68 -3.871 5.914 1 98.44 99 THR B C 1
ATOM 1798 O O . THR B 1 99 ? -8.297 -4.492 5.043 1 98.44 99 THR B O 1
ATOM 1801 N N . VAL B 1 100 ? -7.383 -2.639 5.805 1 98.62 100 VAL B N 1
ATOM 1802 C CA . VAL B 1 100 ? -7.68 -1.887 4.59 1 98.62 100 VAL B CA 1
ATOM 1803 C C . VAL B 1 100 ? -6.91 -2.486 3.414 1 98.62 100 VAL B C 1
ATOM 1805 O O . VAL B 1 100 ? -7.414 -2.516 2.289 1 98.62 100 VAL B O 1
ATOM 1808 N N . TYR B 1 101 ? -5.746 -3.074 3.645 1 98.5 101 TYR B N 1
ATOM 1809 C CA . TYR B 1 101 ? -4.918 -3.703 2.623 1 98.5 101 TYR B CA 1
ATOM 1810 C C . TYR B 1 101 ? -5.602 -4.941 2.055 1 98.5 101 TYR B C 1
ATOM 1812 O O . TYR B 1 101 ? -5.711 -5.094 0.836 1 98.5 101 TYR B O 1
ATOM 1820 N N . ASP B 1 102 ? -6.094 -5.766 2.951 1 98.62 102 ASP B N 1
ATOM 1821 C CA . ASP B 1 102 ? -6.82 -6.953 2.514 1 98.62 102 ASP B CA 1
ATOM 1822 C C . ASP B 1 102 ? -8.109 -6.574 1.796 1 98.62 102 ASP B C 1
ATOM 1824 O O . ASP B 1 102 ? -8.469 -7.18 0.783 1 98.62 102 ASP B O 1
ATOM 1828 N N . ALA B 1 103 ? -8.758 -5.566 2.295 1 98.88 103 ALA B N 1
ATOM 1829 C CA . ALA B 1 103 ? -10.031 -5.121 1.728 1 98.88 103 ALA B CA 1
ATOM 1830 C C . ALA B 1 103 ? -9.836 -4.566 0.32 1 98.88 103 ALA B C 1
ATOM 1832 O O . ALA B 1 103 ? -10.75 -4.613 -0.504 1 98.88 103 ALA B O 1
ATOM 1833 N N . ALA B 1 104 ? -8.672 -4.031 0.016 1 98.88 104 ALA B N 1
ATOM 1834 C CA . ALA B 1 104 ? -8.383 -3.523 -1.323 1 98.88 104 ALA B CA 1
ATOM 1835 C C . ALA B 1 104 ? -8.516 -4.629 -2.369 1 98.88 104 ALA B C 1
ATOM 1837 O O . ALA B 1 104 ? -9.055 -4.402 -3.455 1 98.88 104 ALA B O 1
ATOM 1838 N N . TYR B 1 105 ? -8.023 -5.789 -2.062 1 98.88 105 TYR B N 1
ATOM 1839 C CA . TYR B 1 105 ? -8.148 -6.922 -2.979 1 98.88 105 TYR B CA 1
ATOM 1840 C C . TYR B 1 105 ? -9.602 -7.328 -3.15 1 98.88 105 TYR B C 1
ATOM 1842 O O . TYR B 1 105 ? -10.062 -7.57 -4.27 1 98.88 105 TYR B O 1
ATOM 1850 N N . LEU B 1 106 ? -10.25 -7.406 -2.086 1 98.88 106 LEU B N 1
ATOM 1851 C CA . LEU B 1 106 ? -11.641 -7.84 -2.086 1 98.88 106 LEU B CA 1
ATOM 1852 C C . LEU B 1 106 ? -12.523 -6.844 -2.834 1 98.88 106 LEU B C 1
ATOM 1854 O O . LEU B 1 106 ? -13.375 -7.238 -3.631 1 98.88 106 LEU B O 1
ATOM 1858 N N . GLU B 1 107 ? -12.352 -5.586 -2.529 1 98.88 107 GLU B N 1
ATOM 1859 C CA . GLU B 1 107 ? -13.109 -4.543 -3.221 1 98.88 107 GLU B CA 1
ATOM 1860 C C . GLU B 1 107 ? -12.898 -4.625 -4.73 1 98.88 107 GLU B C 1
ATOM 1862 O O . GLU B 1 107 ? -13.859 -4.492 -5.5 1 98.88 107 GLU B O 1
ATOM 1867 N N . LEU B 1 108 ? -11.688 -4.793 -5.168 1 98.75 108 LEU B N 1
ATOM 1868 C CA . LEU B 1 108 ? -11.375 -4.883 -6.59 1 98.75 108 LEU B CA 1
ATOM 1869 C C . LEU B 1 108 ? -12.078 -6.078 -7.23 1 98.75 108 LEU B C 1
ATOM 1871 O O . LEU B 1 108 ? -12.641 -5.961 -8.32 1 98.75 108 LEU B O 1
ATOM 1875 N N . ALA B 1 109 ? -12.008 -7.219 -6.566 1 98.75 109 ALA B N 1
ATOM 1876 C CA . ALA B 1 109 ? -12.672 -8.414 -7.086 1 98.75 109 ALA B CA 1
ATOM 1877 C C . ALA B 1 109 ? -14.172 -8.195 -7.227 1 98.75 109 ALA B C 1
ATOM 1879 O O . ALA B 1 109 ? -14.766 -8.539 -8.25 1 98.75 109 ALA B O 1
ATOM 1880 N N . ALA B 1 110 ? -14.742 -7.613 -6.215 1 98.69 110 ALA B N 1
ATOM 1881 C CA . ALA B 1 110 ? -16.172 -7.32 -6.238 1 98.69 110 ALA B CA 1
ATOM 1882 C C . ALA B 1 110 ? -16.516 -6.359 -7.375 1 98.69 110 ALA B C 1
ATOM 1884 O O . ALA B 1 110 ? -17.469 -6.59 -8.117 1 98.69 110 ALA B O 1
ATOM 1885 N N . ARG B 1 111 ? -15.773 -5.324 -7.477 1 98.12 111 ARG B N 1
ATOM 1886 C CA . ARG B 1 111 ? -16.016 -4.289 -8.477 1 98.12 111 ARG B CA 1
ATOM 1887 C C . ARG B 1 111 ? -15.852 -4.848 -9.891 1 98.12 111 ARG B C 1
ATOM 1889 O O . ARG B 1 111 ? -16.609 -4.496 -10.797 1 98.12 111 ARG B O 1
ATOM 1896 N N . LYS B 1 112 ? -14.836 -5.711 -10.102 1 97.69 112 LYS B N 1
ATOM 1897 C CA . LYS B 1 112 ? -14.547 -6.289 -11.406 1 97.69 112 LYS B CA 1
ATOM 1898 C C . LYS B 1 112 ? -15.477 -7.465 -11.703 1 97.69 112 LYS B C 1
ATOM 1900 O O . LYS B 1 112 ? -15.555 -7.934 -12.836 1 97.69 112 LYS B O 1
ATOM 1905 N N . GLY B 1 113 ? -16.156 -7.961 -10.656 1 97.31 113 GLY B N 1
ATOM 1906 C CA . GLY B 1 113 ? -17.047 -9.102 -10.836 1 97.31 113 GLY B CA 1
ATOM 1907 C C . GLY B 1 113 ? -16.312 -10.391 -11.117 1 97.31 113 GLY B C 1
ATOM 1908 O O . GLY B 1 113 ? -16.75 -11.195 -11.945 1 97.31 113 GLY B O 1
ATOM 1909 N N . CYS B 1 114 ? -15.156 -10.594 -10.469 1 97.19 114 CYS B N 1
ATOM 1910 C CA . CYS B 1 114 ? -14.367 -11.805 -10.711 1 97.19 114 CYS B CA 1
ATOM 1911 C C . CYS B 1 114 ? -13.914 -12.422 -9.391 1 97.19 114 CYS B C 1
ATOM 1913 O O . CYS B 1 114 ? -14.188 -11.883 -8.32 1 97.19 114 CYS B O 1
ATOM 1915 N N . ALA B 1 115 ? -13.328 -13.609 -9.469 1 97.69 115 ALA B N 1
ATOM 1916 C CA . ALA B 1 115 ? -12.891 -14.344 -8.289 1 97.69 115 ALA B CA 1
ATOM 1917 C C . ALA B 1 115 ? -11.633 -13.711 -7.684 1 97.69 115 ALA B C 1
ATOM 1919 O O . ALA B 1 115 ? -10.883 -13.023 -8.375 1 97.69 115 ALA B O 1
ATOM 1920 N N . LEU B 1 116 ? -11.523 -13.891 -6.414 1 98.44 116 LEU B N 1
ATOM 1921 C CA . LEU B 1 116 ? -10.312 -13.523 -5.68 1 98.44 116 LEU B CA 1
ATOM 1922 C C . LEU B 1 116 ? -9.453 -14.742 -5.387 1 98.44 116 LEU B C 1
ATOM 1924 O O . LEU B 1 116 ? -9.906 -15.688 -4.73 1 98.44 116 LEU B O 1
ATOM 1928 N N . ALA B 1 117 ? -8.266 -14.75 -5.945 1 97.38 117 ALA B N 1
ATOM 1929 C CA . ALA B 1 117 ? -7.305 -15.797 -5.609 1 97.38 117 ALA B CA 1
ATOM 1930 C C . ALA B 1 117 ? -6.461 -15.398 -4.402 1 97.38 117 ALA B C 1
ATOM 1932 O O . ALA B 1 117 ? -5.719 -14.414 -4.453 1 97.38 117 ALA B O 1
ATOM 1933 N N . THR B 1 118 ? -6.629 -16.156 -3.354 1 97.12 118 THR B N 1
ATOM 1934 C CA . THR B 1 118 ? -5.945 -15.859 -2.098 1 97.12 118 THR B CA 1
ATOM 1935 C C . THR B 1 118 ? -5.738 -17.141 -1.286 1 97.12 118 THR B C 1
ATOM 1937 O O . THR B 1 118 ? -6.539 -18.062 -1.374 1 97.12 118 THR B O 1
ATOM 1940 N N . LYS B 1 119 ? -4.652 -17.094 -0.5 1 94.88 119 LYS B N 1
ATOM 1941 C CA . LYS B 1 119 ? -4.398 -18.188 0.441 1 94.88 119 LYS B CA 1
ATOM 1942 C C . LYS B 1 119 ? -4.738 -17.766 1.868 1 94.88 119 LYS B C 1
ATOM 1944 O O . LYS B 1 119 ? -4.543 -18.547 2.811 1 94.88 119 LYS B O 1
ATOM 1949 N N . ASP B 1 120 ? -5.219 -16.594 2.02 1 95.81 120 ASP B N 1
ATOM 1950 C CA . ASP B 1 120 ? -5.566 -16.062 3.334 1 95.81 120 ASP B CA 1
ATOM 1951 C C . ASP B 1 120 ? -6.973 -16.5 3.746 1 95.81 120 ASP B C 1
ATOM 1953 O O . ASP B 1 120 ? -7.961 -16.047 3.156 1 95.81 120 ASP B O 1
ATOM 1957 N N . ARG B 1 121 ? -7.035 -17.219 4.852 1 96.38 121 ARG B N 1
ATOM 1958 C CA . ARG B 1 121 ? -8.297 -17.797 5.305 1 96.38 121 ARG B CA 1
ATOM 1959 C C . ARG B 1 121 ? -9.273 -16.703 5.734 1 96.38 121 ARG B C 1
ATOM 1961 O O . ARG B 1 121 ? -10.477 -16.828 5.512 1 96.38 121 ARG B O 1
ATOM 1968 N N . GLN B 1 122 ? -8.789 -15.688 6.348 1 97.62 122 GLN B N 1
ATOM 1969 C CA . GLN B 1 122 ? -9.664 -14.594 6.758 1 97.62 122 GLN B CA 1
ATOM 1970 C C . GLN B 1 122 ? -10.219 -13.852 5.547 1 97.62 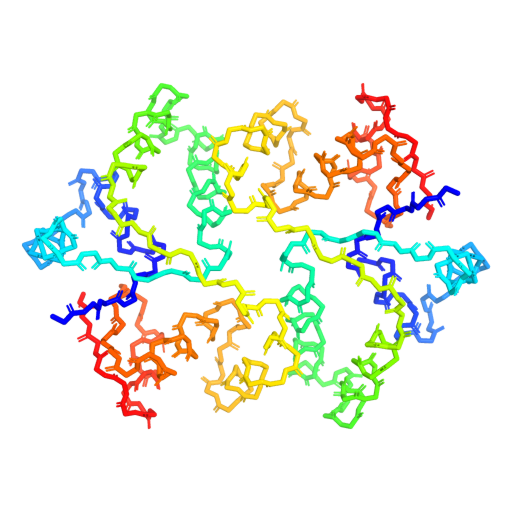122 GLN B C 1
ATOM 1972 O O . GLN B 1 122 ? -11.391 -13.469 5.535 1 97.62 122 GLN B O 1
ATOM 1977 N N . LEU B 1 123 ? -9.422 -13.641 4.586 1 98.31 123 LEU B N 1
ATOM 1978 C CA . LEU B 1 123 ? -9.852 -12.977 3.359 1 98.31 123 LEU B CA 1
ATOM 1979 C C . LEU B 1 123 ? -10.836 -13.852 2.588 1 98.31 123 LEU B C 1
ATOM 1981 O O . LEU B 1 123 ? -11.812 -13.344 2.023 1 98.31 123 LEU B O 1
ATOM 1985 N N . THR B 1 124 ? -10.602 -15.156 2.564 1 98.12 124 THR B N 1
ATOM 1986 C CA . THR B 1 124 ? -11.523 -16.094 1.938 1 98.12 124 THR B CA 1
ATOM 1987 C C . THR B 1 124 ? -12.891 -16.031 2.602 1 98.12 124 TH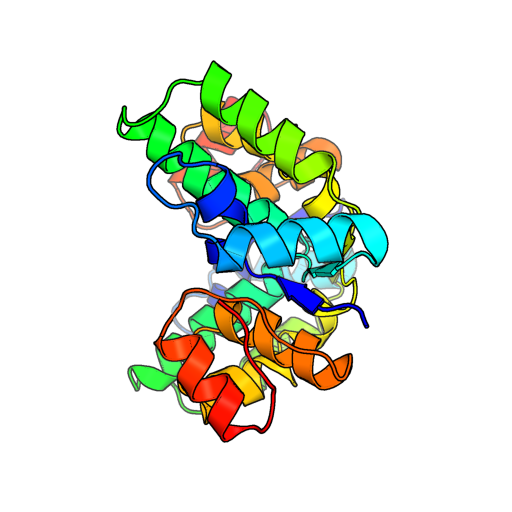R B C 1
ATOM 1989 O O . THR B 1 124 ? -13.914 -15.984 1.919 1 98.12 124 THR B O 1
ATOM 1992 N N . ALA B 1 125 ? -12.898 -16.031 3.9 1 98.44 125 ALA B N 1
ATOM 1993 C CA . ALA B 1 125 ? -14.148 -15.984 4.648 1 98.44 125 ALA B CA 1
ATOM 1994 C C . ALA B 1 125 ? -14.914 -14.695 4.355 1 98.44 125 ALA B C 1
ATOM 1996 O O . ALA B 1 125 ? -16.125 -14.719 4.164 1 98.44 125 ALA B O 1
ATOM 1997 N N . ALA B 1 126 ? -14.234 -13.586 4.332 1 98.69 126 ALA B N 1
ATOM 1998 C CA . ALA B 1 126 ? -14.844 -12.297 4.027 1 98.69 126 ALA B CA 1
ATOM 1999 C C . ALA B 1 126 ? -15.43 -12.281 2.615 1 98.69 126 ALA B C 1
ATOM 2001 O O . ALA B 1 126 ? -16.531 -11.766 2.395 1 98.69 126 ALA B O 1
ATOM 2002 N N . ALA B 1 127 ? -14.656 -12.781 1.664 1 98.75 127 ALA B N 1
ATOM 2003 C CA . ALA B 1 127 ? -15.109 -12.852 0.278 1 98.75 127 ALA B CA 1
ATOM 2004 C C . ALA B 1 127 ? -16.406 -13.641 0.164 1 98.75 127 ALA B C 1
ATOM 2006 O O . ALA B 1 127 ? -17.344 -13.211 -0.511 1 98.75 127 ALA B O 1
ATOM 2007 N N . LYS B 1 128 ? -16.438 -14.773 0.807 1 98.06 128 LYS B N 1
ATOM 2008 C CA . LYS B 1 128 ? -17.641 -15.602 0.81 1 98.06 128 LYS B CA 1
ATOM 2009 C C . LYS B 1 128 ? -18.828 -14.828 1.363 1 98.06 128 LYS B C 1
ATOM 2011 O O . LYS B 1 128 ? -19.938 -14.891 0.812 1 98.06 128 LYS B O 1
ATOM 2016 N N . HIS B 1 129 ? -18.594 -14.156 2.404 1 98.44 129 HIS B N 1
ATOM 2017 C CA . HIS B 1 129 ? -19.656 -13.414 3.07 1 98.44 129 HIS B CA 1
ATOM 2018 C C . HIS B 1 129 ? -20.25 -12.359 2.143 1 98.44 129 HIS B C 1
ATOM 2020 O O . HIS B 1 129 ? -21.453 -12.086 2.195 1 98.44 129 HIS B O 1
ATOM 2026 N N . VAL B 1 130 ? -19.469 -11.82 1.245 1 98.25 130 VAL B N 1
ATOM 2027 C CA . VAL B 1 130 ? -19.969 -10.727 0.421 1 98.25 130 VAL B CA 1
ATOM 2028 C C . VAL B 1 130 ? -20.25 -11.227 -0.991 1 98.25 130 VAL B C 1
ATOM 2030 O O . VAL B 1 130 ? -20.469 -10.43 -1.91 1 98.25 130 VAL B O 1
ATOM 2033 N N . GLY B 1 131 ? -20.109 -12.469 -1.215 1 98.25 131 GLY B N 1
ATOM 2034 C CA . GLY B 1 131 ? -20.547 -13.078 -2.457 1 98.25 131 GLY B CA 1
ATO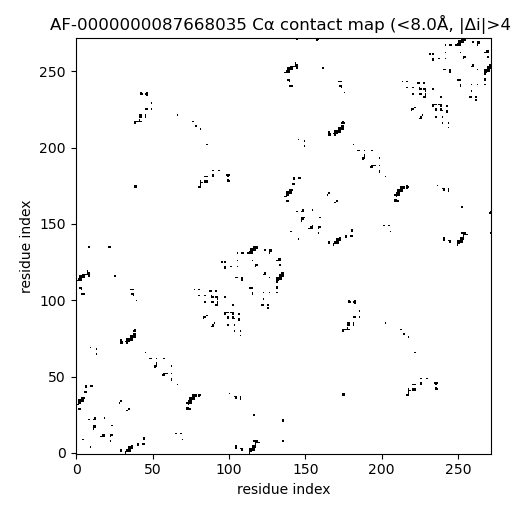M 2035 C C . GLY B 1 131 ? -19.484 -13.055 -3.545 1 98.25 131 GLY B C 1
ATOM 2036 O O . GLY B 1 131 ? -19.812 -13.094 -4.734 1 98.25 131 GLY B O 1
ATOM 2037 N N . VAL B 1 132 ? -18.25 -12.961 -3.191 1 98.62 132 VAL B N 1
ATOM 2038 C CA . VAL B 1 132 ? -17.141 -13.008 -4.145 1 98.62 132 VAL B CA 1
ATOM 2039 C C . VAL B 1 132 ? -16.531 -14.406 -4.16 1 98.62 132 VAL B C 1
ATOM 2041 O O . VAL B 1 132 ? -16.078 -14.906 -3.127 1 98.62 132 VAL B O 1
ATOM 2044 N N . PRO B 1 133 ? -16.531 -15.047 -5.281 1 98.06 133 PRO B N 1
ATOM 2045 C CA . PRO B 1 133 ? -15.891 -16.359 -5.332 1 98.06 133 PRO B CA 1
ATOM 2046 C C . PRO B 1 133 ? -14.391 -16.297 -5.039 1 98.06 133 PRO B C 1
ATOM 2048 O O . PRO B 1 133 ? -13.75 -15.273 -5.324 1 98.06 133 PRO B O 1
ATOM 2051 N N . THR B 1 134 ? -13.883 -17.359 -4.441 1 97.44 134 THR B N 1
ATOM 2052 C CA . THR B 1 134 ? -12.453 -17.391 -4.145 1 97.44 134 THR B CA 1
ATOM 2053 C C . THR B 1 134 ? -11.797 -18.625 -4.758 1 97.44 134 THR B C 1
ATOM 2055 O O . THR B 1 134 ? -12.484 -19.594 -5.094 1 97.44 134 THR B O 1
ATOM 2058 N N . ARG B 1 135 ? -10.547 -18.422 -5.035 1 93.56 135 ARG B N 1
ATOM 2059 C CA . ARG B 1 135 ? -9.648 -19.516 -5.426 1 93.56 135 ARG B CA 1
ATOM 2060 C C . ARG B 1 135 ? -8.414 -19.547 -4.527 1 93.56 135 ARG B C 1
ATOM 2062 O O . ARG B 1 135 ? -7.961 -18.516 -4.043 1 93.56 135 ARG B O 1
ATOM 2069 N N . GLY B 1 136 ? -7.785 -20.734 -4.438 1 83.25 136 GLY B N 1
ATOM 2070 C CA . GLY B 1 136 ? -6.551 -20.891 -3.686 1 83.25 136 GLY B CA 1
ATOM 2071 C C . GLY B 1 136 ? -6.723 -21.719 -2.422 1 83.25 136 GLY B C 1
ATOM 2072 O O . GLY B 1 136 ? -7.84 -22.094 -2.066 1 83.25 136 GLY B O 1
#

Organism: NCBI:txid484088

Secondary structure (DSSP, 8-state):
--EEE-HHHHHHTTSGGG--HHHHHHHHHHHHH-EEEETTHHHHHHHHHHHHHHTTSS-HHHHHHHHHHHHTS-EEEETTHHHHTTTHHHHHHHHHT--HHHHHHHHHHHHHT--EE---HHHHHHHHHTT--EE-/-PEEE-HHHHHHTTSGGG--HHHHHHHHHHHHH-EEEETTHHHHHHHHHHHHHHTTSS-HHHHHHHHHHHHTS-EEEETTHHHHTTTHHHHHHHHHT--HHHHHHHHHHHHHT--EE---HHHHHHHHHTT--EE-

Sequence (272 aa):
MSVVIDASVALAWCFDDEATEETDEIALEIARAGAFVPSLFHLEISNVLLQAERRGRIMMGDVTRRLELIGKLPLEVDHQTASRATTEILALARAEKLTVYDAAYLELAARKGCALATKDRQLTAAAKHVGVPTRGMSVVIDASVALAWCFDDEATEETDEIALEIARAGAFVPSLFHLEISNVLLQAERRGRIMMGDVTRRLELIGKLPLEVDHQTASRATTEILALARAEKLTVYDAAYLELAARKGCALATKDRQLTAAAKHVGVPTRG